Protein AF-0000000070597317 (afdb_homodimer)

Foldseek 3Di:
DFDDKDWAFDDLVVDVVQPQWDAWDAADAFDWDAFQDFGIWIHDPVDIDTDTDHHTFGWHFALCVCRVVVNCCNVPRPPSNTGTMTGHDPPDPPD/DFDDKDWAFDDLVVDVVQPQWDAWDAADAFDWDAFQDFGIWIHDPVDIDTDTHHHTFGWHFALCVCRVVVNCCNVPRPPSNTGTMTGHDPPDPPD

Organism: Penaeus vannamei (NCBI:txid6689)

Nearest PDB structures (foldseek):
  1onl-assembly3_C  TM=9.221E-01  e=1.291E-10  Thermus thermophilus
  1zko-assembly1_A  TM=9.602E-01  e=6.800E-10  Thermotoga maritima
  3tzu-assembly1_A  TM=9.476E-01  e=1.386E-09  Mycobacterium marinum M
  3ift-assembly1_A  TM=9.451E-01  e=1.093E-09  Mycobacterium tuberculosis
  3hgb-assembly1_A  TM=9.116E-01  e=8.622E-10  Mycobacterium tuberculosis H37Rv

Structure (mmCIF, N/CA/C/O backbone):
data_AF-0000000070597317-model_v1
#
loop_
_entity.id
_entity.type
_entity.pdbx_description
1 polymer 'Glycine cleavage system H protein, mitochondrial'
#
loop_
_atom_site.group_PDB
_atom_site.id
_atom_site.type_symbol
_atom_site.label_atom_id
_atom_site.label_alt_id
_atom_site.label_comp_id
_atom_site.label_asym_id
_atom_site.label_entity_id
_atom_site.label_seq_id
_atom_site.pdbx_PDB_ins_code
_atom_site.Cartn_x
_atom_site.Cartn_y
_atom_site.Cartn_z
_atom_site.occupancy
_atom_site.B_iso_or_equiv
_atom_site.auth_seq_id
_atom_site.auth_comp_id
_atom_site.auth_asym_id
_atom_site.auth_atom_id
_atom_site.pdbx_PDB_model_num
ATOM 1 N N . MET A 1 1 ? 9.711 8.789 8.867 1 39.22 1 MET A N 1
ATOM 2 C CA . MET A 1 1 ? 8.289 8.836 9.211 1 39.22 1 MET A CA 1
ATOM 3 C C . MET A 1 1 ? 7.719 7.426 9.336 1 39.22 1 MET A C 1
ATOM 5 O O . MET A 1 1 ? 7.52 6.742 8.328 1 39.22 1 MET A O 1
ATOM 9 N N . ASP A 1 2 ? 7.652 6.828 10.586 1 62.59 2 ASP A N 1
ATOM 10 C CA . ASP A 1 2 ? 6.977 5.746 11.297 1 62.59 2 ASP A CA 1
ATOM 11 C C . ASP A 1 2 ? 5.465 5.957 11.305 1 62.59 2 ASP A C 1
ATOM 13 O O . ASP A 1 2 ? 4.988 7.086 11.438 1 62.59 2 ASP A O 1
ATOM 17 N N . GLY A 1 3 ? 4.695 5.09 10.461 1 83.75 3 GLY A N 1
ATOM 18 C CA . GLY A 1 3 ? 3.26 5.227 10.641 1 83.75 3 GLY A CA 1
ATOM 19 C C . GLY A 1 3 ? 2.479 5.059 9.352 1 83.75 3 GLY A C 1
ATOM 20 O O . GLY A 1 3 ? 1.275 5.32 9.305 1 83.75 3 GLY A O 1
ATOM 21 N N . LYS A 1 4 ? 3.27 4.766 8.414 1 91.62 4 LYS A N 1
ATOM 22 C CA . LYS A 1 4 ? 2.545 4.527 7.168 1 91.62 4 LYS A CA 1
ATOM 23 C C . LYS A 1 4 ? 1.945 3.123 7.141 1 91.62 4 LYS A C 1
ATOM 25 O O . LYS A 1 4 ? 2.523 2.186 7.691 1 91.62 4 LYS A O 1
ATOM 30 N N . ILE A 1 5 ? 0.788 3.105 6.562 1 95.81 5 ILE A N 1
ATOM 31 C CA . ILE A 1 5 ? 0.111 1.835 6.324 1 95.81 5 ILE A CA 1
ATOM 32 C C . ILE A 1 5 ? -0.11 1.639 4.828 1 95.81 5 ILE A C 1
ATOM 34 O O . ILE A 1 5 ? -0.41 2.594 4.105 1 95.81 5 ILE A O 1
ATOM 38 N N . GLY A 1 6 ? 0.108 0.445 4.371 1 96.88 6 GLY A N 1
ATOM 39 C CA . GLY A 1 6 ? -0.06 0.099 2.971 1 96.88 6 GLY A CA 1
ATOM 40 C C . GLY A 1 6 ? -0.875 -1.164 2.76 1 96.88 6 GLY A C 1
ATOM 41 O O . GLY A 1 6 ? -0.674 -2.162 3.457 1 96.88 6 GLY A O 1
ATOM 42 N N . THR A 1 7 ? -1.825 -1.111 1.885 1 97.94 7 THR A N 1
ATOM 43 C CA . THR A 1 7 ? -2.51 -2.307 1.404 1 97.94 7 THR A CA 1
ATOM 44 C C . THR A 1 7 ? -1.934 -2.758 0.065 1 97.94 7 THR A C 1
ATOM 46 O O . THR A 1 7 ? -1.823 -1.961 -0.869 1 97.94 7 THR A O 1
ATOM 49 N N . VAL A 1 8 ? -1.645 -4.047 0.005 1 97.94 8 VAL A N 1
ATOM 50 C CA . VAL A 1 8 ? -0.919 -4.578 -1.144 1 97.94 8 VAL A CA 1
ATOM 51 C C . VAL A 1 8 ? -1.845 -5.465 -1.975 1 97.94 8 VAL A C 1
ATOM 53 O O . VAL A 1 8 ? -2.609 -6.262 -1.426 1 97.94 8 VAL A O 1
ATOM 56 N N . GLY A 1 9 ? -1.838 -5.289 -3.223 1 97.75 9 GLY A N 1
ATOM 57 C CA . GLY A 1 9 ? -2.465 -6.145 -4.219 1 97.75 9 GLY A CA 1
ATOM 58 C C . GLY A 1 9 ? -1.688 -6.211 -5.52 1 97.75 9 GLY A C 1
ATOM 59 O O . GLY A 1 9 ? -0.512 -5.844 -5.566 1 97.75 9 GLY A O 1
ATOM 60 N N . ILE A 1 10 ? -2.268 -6.762 -6.504 1 96.19 10 ILE A N 1
ATOM 61 C CA . ILE A 1 10 ? -1.627 -6.789 -7.812 1 96.19 10 ILE A CA 1
ATOM 62 C C . ILE A 1 10 ? -2.529 -6.109 -8.844 1 96.19 10 ILE A C 1
ATOM 64 O O . ILE A 1 10 ? -3.736 -5.984 -8.633 1 96.19 10 ILE A O 1
ATOM 68 N N . THR A 1 11 ? -1.937 -5.641 -9.867 1 95.62 11 THR A N 1
ATOM 69 C CA . THR A 1 11 ? -2.648 -4.887 -10.898 1 95.62 11 THR A CA 1
ATOM 70 C C . THR A 1 11 ? -3.479 -5.816 -11.773 1 95.62 11 THR A C 1
ATOM 72 O O . THR A 1 11 ? -3.291 -7.035 -11.75 1 95.62 11 THR A O 1
ATOM 75 N N . ASP A 1 12 ? -4.398 -5.156 -12.469 1 95.88 12 ASP A N 1
ATOM 76 C CA . ASP A 1 12 ? -5.176 -5.891 -13.469 1 95.88 12 ASP A CA 1
ATOM 77 C C . ASP A 1 12 ? -4.266 -6.559 -14.492 1 95.88 12 ASP A C 1
ATOM 79 O O . ASP A 1 12 ? -4.484 -7.715 -14.867 1 95.88 12 ASP A O 1
ATOM 83 N N . TYR A 1 13 ? -3.26 -5.879 -14.906 1 93.88 13 TYR A N 1
ATOM 84 C CA . TYR A 1 13 ? -2.299 -6.426 -15.859 1 93.88 13 TYR A CA 1
ATOM 85 C C . TYR A 1 13 ? -1.612 -7.664 -15.297 1 93.88 13 TYR A C 1
ATOM 87 O O . TYR A 1 13 ? -1.448 -8.664 -15.992 1 93.88 13 TYR A O 1
ATOM 95 N N . ALA A 1 14 ? -1.216 -7.621 -14.07 1 92.94 14 ALA A N 1
ATOM 96 C CA . ALA A 1 14 ? -0.481 -8.719 -13.438 1 92.94 14 ALA A CA 1
ATOM 97 C C . ALA A 1 14 ? -1.346 -9.969 -13.336 1 92.94 14 ALA A C 1
ATOM 99 O O . ALA A 1 14 ? -0.9 -11.07 -13.672 1 92.94 14 ALA A O 1
ATOM 100 N N . GLN A 1 15 ? -2.59 -9.789 -12.805 1 94.94 15 GLN A N 1
ATOM 101 C CA . GLN A 1 15 ? -3.42 -10.977 -12.664 1 94.94 15 GLN A CA 1
ATOM 102 C C . GLN A 1 15 ? -3.76 -11.578 -14.031 1 94.94 15 GLN A C 1
ATOM 104 O O . GLN A 1 15 ? -3.844 -12.797 -14.172 1 94.94 15 GLN A O 1
ATOM 109 N N . GLU A 1 16 ? -4.023 -10.805 -15.039 1 95.12 16 GLU A N 1
ATOM 110 C CA . GLU A 1 16 ? -4.262 -11.305 -16.391 1 95.12 16 GLU A CA 1
ATOM 111 C C . GLU A 1 16 ? -3.066 -12.102 -16.891 1 95.12 16 GLU A C 1
ATOM 113 O O . GLU A 1 16 ? -3.236 -13.156 -17.516 1 95.12 16 GLU A O 1
ATOM 118 N N . ALA A 1 17 ? -1.859 -11.57 -16.672 1 93.56 17 ALA A N 1
ATOM 119 C CA . ALA A 1 17 ? -0.641 -12.242 -17.125 1 93.56 17 ALA A CA 1
ATOM 120 C C . ALA A 1 17 ? -0.493 -13.609 -16.453 1 93.56 17 ALA A C 1
ATOM 122 O O . ALA A 1 17 ? 0.013 -14.555 -17.062 1 93.56 17 ALA A O 1
ATOM 123 N N . LEU A 1 18 ? -0.871 -13.711 -15.242 1 94.19 18 LEU A N 1
ATOM 124 C CA . LEU A 1 18 ? -0.808 -14.969 -14.516 1 94.19 18 LEU A CA 1
ATOM 125 C C . LEU A 1 18 ? -1.876 -15.938 -15.016 1 94.19 18 LEU A C 1
ATOM 127 O O . LEU A 1 18 ? -1.673 -17.156 -15 1 94.19 18 LEU A O 1
ATOM 131 N N . GLY A 1 19 ? -3.002 -15.375 -15.398 1 96.44 19 GLY A N 1
ATOM 132 C CA . GLY A 1 19 ? -4.16 -16.188 -15.734 1 96.44 19 GLY A CA 1
ATOM 133 C C . GLY A 1 19 ? -5.02 -16.531 -14.531 1 96.44 19 GLY A C 1
ATOM 134 O O . GLY A 1 19 ? -5.082 -15.758 -13.57 1 96.44 19 GLY A O 1
ATOM 135 N N . ASP A 1 20 ? -5.77 -17.656 -14.672 1 97.62 20 ASP A N 1
ATOM 136 C CA . ASP A 1 20 ? -6.66 -18.047 -13.578 1 97.62 20 ASP A CA 1
ATOM 137 C C . ASP A 1 20 ? -5.863 -18.438 -12.336 1 97.62 20 ASP A C 1
ATOM 139 O O . ASP A 1 20 ? -5.125 -19.422 -12.344 1 97.62 20 ASP A O 1
ATOM 143 N N . ILE A 1 21 ? -6.047 -17.672 -11.344 1 98.12 21 ILE A N 1
ATOM 144 C CA . ILE A 1 21 ? -5.352 -17.969 -10.102 1 98.12 21 ILE A CA 1
ATOM 145 C C . ILE A 1 21 ? -6.094 -19.062 -9.336 1 98.12 21 ILE A C 1
ATOM 147 O O . ILE A 1 21 ? -7.305 -18.953 -9.109 1 98.12 21 ILE A O 1
ATOM 151 N N . VAL A 1 22 ? -5.383 -20.047 -8.93 1 98.44 22 VAL A N 1
ATOM 152 C CA . VAL A 1 22 ? -6.035 -21.203 -8.352 1 98.44 22 VAL A CA 1
ATOM 153 C C . VAL A 1 22 ? -5.586 -21.391 -6.902 1 98.44 22 VAL A C 1
ATOM 155 O O . VAL A 1 22 ? -6.211 -22.125 -6.137 1 98.44 22 VAL A O 1
ATOM 158 N N . TYR A 1 23 ? -4.508 -20.859 -6.512 1 98.62 23 TYR A N 1
ATOM 159 C CA . TYR A 1 23 ? -3.996 -20.969 -5.152 1 98.62 23 TYR A CA 1
ATOM 160 C C . TYR A 1 23 ? -3.311 -19.672 -4.734 1 98.62 23 TYR A C 1
ATOM 162 O O . TYR A 1 23 ? -2.646 -19.016 -5.547 1 98.62 23 TYR A O 1
ATOM 170 N N . ALA A 1 24 ? -3.457 -19.328 -3.498 1 98.69 24 ALA A N 1
ATOM 171 C CA . ALA A 1 24 ? -2.818 -18.156 -2.906 1 98.69 24 ALA A CA 1
ATOM 172 C C . ALA A 1 24 ? -2.32 -18.453 -1.495 1 98.69 24 ALA A C 1
ATOM 174 O O . ALA A 1 24 ? -3.074 -18.953 -0.659 1 98.69 24 ALA A O 1
ATOM 175 N N . GLN A 1 25 ? -1.086 -18.219 -1.308 1 98.69 25 GLN A N 1
ATOM 176 C CA . GLN A 1 25 ? -0.486 -18.219 0.022 1 98.69 25 GLN A CA 1
ATOM 177 C C . GLN A 1 25 ? -0.09 -16.797 0.44 1 98.69 25 GLN A C 1
ATOM 179 O O . GLN A 1 25 ? 0.768 -16.172 -0.19 1 98.69 25 GLN A O 1
ATOM 184 N N . LEU A 1 26 ? -0.747 -16.328 1.453 1 98.81 26 LEU A N 1
ATOM 185 C CA . LEU A 1 26 ? -0.47 -14.977 1.94 1 98.81 26 LEU A CA 1
ATOM 186 C C . LEU A 1 26 ? 0.375 -15.023 3.209 1 98.81 26 LEU A C 1
ATOM 188 O O . LEU A 1 26 ? 0.525 -16.078 3.824 1 98.81 26 LEU A O 1
ATOM 192 N N . PRO A 1 27 ? 1.033 -13.875 3.506 1 98.69 27 PRO A N 1
ATOM 193 C CA . PRO A 1 27 ? 1.792 -13.859 4.758 1 98.69 27 PRO A CA 1
ATOM 194 C C . PRO A 1 27 ? 0.898 -13.992 5.988 1 98.69 27 PRO A C 1
ATOM 196 O O . PRO A 1 27 ? -0.329 -13.961 5.871 1 98.69 27 PRO A O 1
ATOM 199 N N . GLU A 1 28 ? 1.604 -14.18 7.129 1 98.56 28 GLU A N 1
ATOM 200 C CA . GLU A 1 28 ? 0.861 -14.289 8.383 1 98.56 28 GLU A CA 1
ATOM 201 C C . GLU A 1 28 ? 0.771 -12.938 9.094 1 98.56 28 GLU A C 1
ATOM 203 O O . GLU A 1 28 ? 1.742 -12.18 9.117 1 98.56 28 GLU A O 1
ATOM 208 N N . VAL A 1 29 ? -0.406 -12.742 9.695 1 98.62 29 VAL A N 1
ATOM 209 C CA . VAL A 1 29 ? -0.562 -11.539 10.5 1 98.62 29 VAL A CA 1
ATOM 210 C C . VAL A 1 29 ? 0.494 -11.516 11.609 1 98.62 29 VAL A C 1
ATOM 212 O O . VAL A 1 29 ? 0.839 -12.562 12.164 1 98.62 29 VAL A O 1
ATOM 215 N N . ASP A 1 30 ? 1.066 -10.375 11.82 1 98.62 30 ASP A N 1
ATOM 216 C CA . ASP A 1 30 ? 2.025 -10.07 12.875 1 98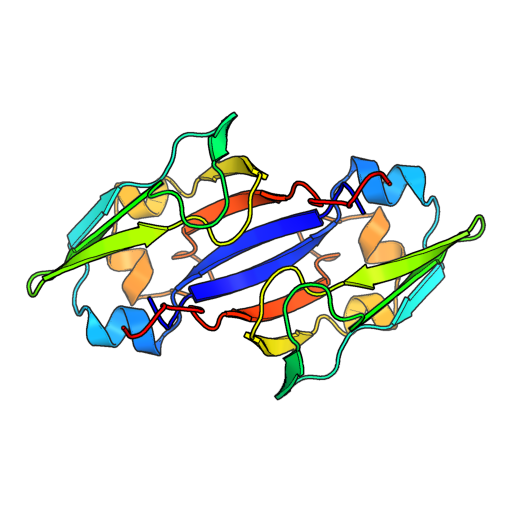.62 30 ASP A CA 1
ATOM 217 C C . ASP A 1 30 ? 3.441 -10.477 12.469 1 98.62 30 ASP A C 1
ATOM 219 O O . ASP A 1 30 ? 4.398 -10.227 13.203 1 98.62 30 ASP A O 1
ATOM 223 N N . SER A 1 31 ? 3.621 -11.102 11.305 1 98.56 31 SER A N 1
ATOM 224 C CA . SER A 1 31 ? 4.961 -11.391 10.805 1 98.56 31 SER A CA 1
ATOM 225 C C . SER A 1 31 ? 5.664 -10.117 10.344 1 98.56 31 SER A C 1
ATOM 227 O O . SER A 1 31 ? 5.031 -9.211 9.797 1 98.56 31 SER A O 1
ATOM 229 N N . GLU A 1 32 ? 6.984 -10.094 10.57 1 97.94 32 G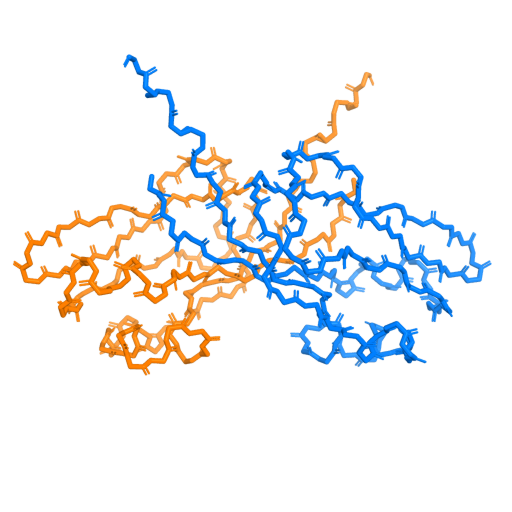LU A N 1
ATOM 230 C CA . GLU A 1 32 ? 7.832 -8.992 10.109 1 97.94 32 GLU A CA 1
ATOM 231 C C . GLU A 1 32 ? 8.68 -9.414 8.922 1 97.94 32 GLU A C 1
ATOM 233 O O . GLU A 1 32 ? 9.195 -10.539 8.875 1 97.94 32 GLU A O 1
ATOM 238 N N . TYR A 1 33 ? 8.797 -8.523 7.941 1 96.19 33 TYR A N 1
ATOM 239 C CA . TYR A 1 33 ? 9.594 -8.75 6.742 1 96.19 33 TYR A CA 1
ATOM 240 C C . TYR A 1 33 ? 10.484 -7.551 6.441 1 96.19 33 TYR A C 1
ATOM 242 O O . TYR A 1 33 ? 10.133 -6.418 6.777 1 96.19 33 TYR A O 1
ATOM 250 N N . GLU A 1 34 ? 11.664 -7.809 5.848 1 95.12 34 GLU A N 1
ATOM 251 C CA . GLU A 1 34 ? 12.43 -6.762 5.176 1 95.12 34 GLU A CA 1
ATOM 252 C C . GLU A 1 34 ? 11.945 -6.566 3.74 1 95.12 34 GLU A C 1
ATOM 254 O O . GLU A 1 34 ? 11.344 -7.469 3.152 1 95.12 34 GLU A O 1
ATOM 259 N N . GLN A 1 35 ? 12.195 -5.363 3.256 1 92.19 35 GLN A N 1
ATOM 260 C CA . GLN A 1 35 ? 11.891 -5.137 1.849 1 92.19 35 GLN A CA 1
ATOM 261 C C . GLN A 1 35 ? 12.508 -6.223 0.97 1 92.19 35 GLN A C 1
ATOM 263 O O . GLN A 1 35 ? 13.664 -6.598 1.159 1 92.19 35 GLN A O 1
ATOM 268 N N . MET A 1 36 ? 11.719 -6.816 0.106 1 93.25 36 MET A N 1
ATOM 269 C CA . MET A 1 36 ? 12.094 -7.777 -0.927 1 93.25 36 MET A CA 1
ATOM 270 C C . MET A 1 36 ? 12.195 -9.188 -0.35 1 93.25 36 MET A C 1
ATOM 272 O O . MET A 1 36 ? 12.562 -10.125 -1.058 1 93.25 36 MET A O 1
ATOM 276 N N . ASP A 1 37 ? 11.922 -9.328 0.933 1 94.81 37 ASP A N 1
ATOM 277 C CA . ASP A 1 37 ? 11.758 -10.688 1.443 1 94.81 37 ASP A CA 1
ATOM 278 C C . ASP A 1 37 ? 10.594 -11.398 0.752 1 94.81 37 ASP A C 1
ATOM 280 O O . ASP A 1 37 ? 9.547 -10.797 0.505 1 94.81 37 ASP A O 1
ATOM 284 N N . GLU A 1 38 ? 10.742 -12.641 0.508 1 96.19 38 GLU A N 1
ATOM 285 C CA . GLU A 1 38 ? 9.617 -13.461 0.076 1 96.19 38 GLU A CA 1
ATOM 286 C C . GLU A 1 38 ? 8.594 -13.633 1.197 1 96.19 38 GLU A C 1
ATOM 288 O O . GLU A 1 38 ? 8.961 -13.938 2.334 1 96.19 38 GLU A O 1
ATOM 293 N N . CYS A 1 39 ? 7.281 -13.469 0.848 1 97.38 39 CYS A N 1
ATOM 294 C CA . CYS A 1 39 ? 6.309 -13.5 1.936 1 97.38 39 CYS A CA 1
ATOM 295 C C . CYS A 1 39 ? 5.055 -14.266 1.524 1 97.38 39 CYS A C 1
ATOM 297 O O . CYS A 1 39 ? 4.043 -14.227 2.225 1 97.38 39 CYS A O 1
ATOM 299 N N . GLY A 1 40 ? 4.98 -14.914 0.409 1 97.56 40 GLY A N 1
ATOM 300 C CA . GLY A 1 40 ? 3.861 -15.688 -0.097 1 97.56 40 GLY A CA 1
ATOM 301 C C . GLY A 1 40 ? 4.008 -16.062 -1.56 1 97.56 40 GLY A C 1
ATOM 302 O O . GLY A 1 40 ? 5.105 -16 -2.117 1 97.56 40 GLY A O 1
ATOM 303 N N . ALA A 1 41 ? 2.859 -16.469 -2.076 1 97.56 41 ALA A N 1
ATOM 304 C CA . ALA A 1 41 ? 2.896 -16.859 -3.48 1 97.56 41 ALA A CA 1
ATOM 305 C C . ALA A 1 41 ? 1.492 -16.922 -4.074 1 97.56 41 ALA A C 1
ATOM 307 O O . ALA A 1 41 ? 0.516 -17.141 -3.35 1 97.56 41 ALA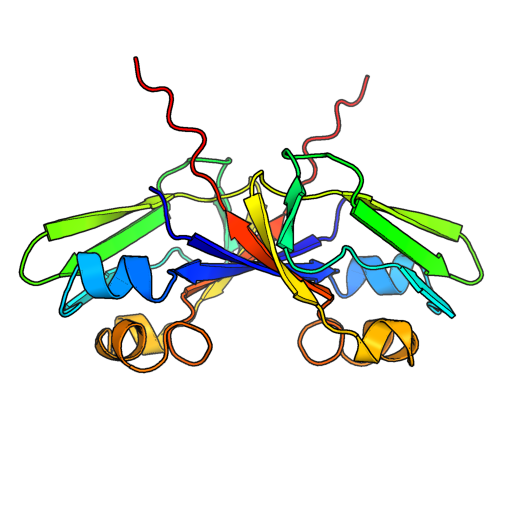 A O 1
ATOM 308 N N . LEU A 1 42 ? 1.421 -16.641 -5.32 1 97.69 42 LEU A N 1
ATOM 309 C CA . LEU A 1 42 ? 0.233 -16.891 -6.129 1 97.69 42 LEU A CA 1
ATOM 310 C C . LEU A 1 42 ? 0.512 -17.953 -7.18 1 97.69 42 LEU A C 1
ATOM 312 O O . LEU A 1 42 ? 1.581 -17.969 -7.793 1 97.69 42 LEU A O 1
ATOM 316 N N . GLU A 1 43 ? -0.422 -18.812 -7.332 1 98.25 43 GLU A N 1
ATOM 317 C CA . GLU A 1 43 ? -0.289 -19.875 -8.328 1 98.25 43 GLU A CA 1
ATOM 318 C C . GLU A 1 43 ? -1.438 -19.828 -9.336 1 98.25 43 GLU A C 1
ATOM 320 O O . GLU A 1 43 ? -2.605 -19.766 -8.945 1 98.25 43 GLU A O 1
ATOM 325 N N . SER A 1 44 ? -1.11 -19.766 -10.539 1 97.38 44 SER A N 1
ATOM 326 C CA . SER A 1 44 ? -2.051 -19.969 -11.633 1 97.38 44 SER A CA 1
ATOM 327 C C . SER A 1 44 ? -1.824 -21.297 -12.328 1 97.38 44 SER A C 1
ATOM 329 O O . SER A 1 44 ? -0.959 -22.078 -11.922 1 97.38 44 SER A O 1
ATOM 331 N N . VAL A 1 45 ? -2.758 -21.656 -13.367 1 94.31 45 VAL A N 1
ATOM 332 C CA . VAL A 1 45 ? -2.588 -22.875 -14.133 1 94.31 45 VAL A CA 1
ATOM 333 C C . VAL A 1 45 ? -1.248 -22.859 -14.867 1 94.31 45 VAL A C 1
ATOM 335 O O . VAL A 1 45 ? -0.616 -23.891 -15.062 1 94.31 45 VAL A O 1
ATOM 338 N N . LYS A 1 46 ? -0.746 -21.594 -15.141 1 92.69 46 LYS A N 1
ATOM 339 C CA . LYS A 1 46 ? 0.418 -21.453 -16.016 1 92.69 46 LYS A CA 1
ATOM 340 C C . LYS A 1 46 ? 1.703 -21.328 -15.203 1 92.69 46 LYS A C 1
ATOM 342 O O . LYS A 1 46 ? 2.777 -21.719 -15.664 1 92.69 46 LYS A O 1
ATOM 347 N N . ALA A 1 47 ? 1.624 -20.766 -14.078 1 91.5 47 ALA A N 1
ATOM 348 C CA . ALA A 1 47 ? 2.871 -20.484 -13.383 1 91.5 47 ALA A CA 1
ATOM 349 C C . ALA A 1 47 ? 2.609 -20.156 -11.906 1 91.5 47 ALA A C 1
ATOM 351 O O . ALA A 1 47 ? 1.475 -19.875 -11.523 1 91.5 47 ALA A O 1
ATOM 352 N N . ALA A 1 48 ? 3.693 -20.359 -11.219 1 94.25 48 ALA A N 1
ATOM 353 C CA . ALA A 1 48 ? 3.736 -19.844 -9.852 1 94.25 48 ALA A CA 1
ATOM 354 C C . ALA A 1 48 ? 4.527 -18.547 -9.781 1 94.25 48 ALA A C 1
ATOM 356 O O . ALA A 1 48 ? 5.523 -18.375 -10.484 1 94.25 48 ALA A O 1
ATOM 357 N N . SER A 1 49 ? 4.031 -17.641 -8.953 1 93.75 49 SER A N 1
ATOM 358 C CA . SER A 1 49 ? 4.719 -16.375 -8.734 1 93.75 49 SER A CA 1
ATOM 359 C C . SER A 1 49 ? 4.895 -16.094 -7.246 1 93.75 49 SER A C 1
ATOM 361 O O . SER A 1 49 ? 3.922 -16.078 -6.492 1 93.75 49 SER A O 1
ATOM 363 N N . GLU A 1 50 ? 6.082 -15.789 -6.887 1 95.19 50 GLU A N 1
ATOM 364 C CA . GLU A 1 50 ? 6.359 -15.453 -5.496 1 95.19 50 GLU A CA 1
ATOM 365 C C . GLU A 1 50 ? 5.938 -14.016 -5.18 1 95.19 50 GLU A C 1
ATOM 367 O O . GLU A 1 50 ? 6.039 -13.133 -6.035 1 95.19 50 GLU A O 1
ATOM 372 N N . LEU A 1 51 ? 5.461 -13.883 -3.967 1 95.38 51 LEU A N 1
ATOM 373 C CA . LEU A 1 51 ? 5.164 -12.547 -3.455 1 95.38 51 LEU A CA 1
ATOM 374 C C . LEU A 1 51 ? 6.32 -12.023 -2.611 1 95.38 51 LEU A C 1
ATOM 376 O O . LEU A 1 51 ? 6.84 -12.734 -1.749 1 95.38 51 LEU A O 1
ATOM 380 N N . TYR A 1 52 ? 6.68 -10.766 -2.887 1 95.12 52 TYR A N 1
ATOM 381 C CA . TYR A 1 52 ? 7.73 -10.109 -2.115 1 95.12 52 TYR A CA 1
ATOM 382 C C . TYR A 1 52 ? 7.18 -8.898 -1.368 1 95.12 52 TYR A C 1
ATOM 384 O O . TYR A 1 52 ? 6.332 -8.172 -1.89 1 95.12 52 TYR A O 1
ATOM 392 N N . CYS A 1 53 ? 7.766 -8.695 -0.228 1 95.44 53 CYS A N 1
ATOM 393 C CA . CYS A 1 53 ? 7.328 -7.531 0.54 1 95.44 53 CYS A CA 1
ATOM 394 C C . CYS A 1 53 ? 7.859 -6.242 -0.074 1 95.44 53 CYS A C 1
ATOM 396 O O . CYS A 1 53 ? 9.07 -6.102 -0.283 1 95.44 53 CYS A O 1
ATOM 398 N N . PRO A 1 54 ? 6.98 -5.293 -0.341 1 93.38 54 PRO A N 1
ATOM 399 C CA . PRO A 1 54 ? 7.43 -4.102 -1.066 1 93.38 54 PRO A CA 1
ATOM 400 C C . PRO A 1 54 ? 8.219 -3.137 -0.183 1 93.38 54 PRO A C 1
ATOM 402 O O . PRO A 1 54 ? 8.977 -2.309 -0.692 1 93.38 54 PRO A O 1
ATOM 405 N N . VAL A 1 55 ? 8.023 -3.184 1.137 1 92.81 55 VAL A N 1
ATOM 406 C CA . VAL A 1 55 ? 8.734 -2.381 2.125 1 92.81 55 VAL A CA 1
ATOM 407 C C . VAL A 1 55 ? 8.945 -3.197 3.398 1 92.81 55 VAL A C 1
ATOM 409 O O . VAL A 1 55 ? 8.211 -4.152 3.66 1 92.81 55 VAL A O 1
ATOM 412 N N . SER A 1 56 ? 9.945 -2.791 4.102 1 94.69 56 SER A N 1
ATOM 413 C CA . SER A 1 56 ? 10.109 -3.428 5.402 1 94.69 56 SER A CA 1
ATOM 414 C C . SER A 1 56 ? 8.961 -3.061 6.344 1 94.69 56 SER A C 1
ATOM 416 O O . SER A 1 56 ? 8.523 -1.909 6.379 1 94.69 56 SER A O 1
ATOM 418 N N . GLY A 1 57 ? 8.508 -4.035 7.137 1 95.88 57 GLY A N 1
ATOM 419 C CA . GLY A 1 57 ? 7.434 -3.727 8.062 1 95.88 57 GLY A CA 1
ATOM 420 C C . GLY A 1 57 ? 6.754 -4.961 8.625 1 95.88 57 GLY A C 1
ATOM 421 O O . GLY A 1 57 ? 7.285 -6.07 8.516 1 95.88 57 GLY A O 1
ATOM 422 N N . LYS A 1 58 ? 5.664 -4.754 9.281 1 97.19 58 LYS A N 1
ATOM 423 C CA . LYS A 1 58 ? 4.891 -5.805 9.93 1 97.19 58 LYS A CA 1
ATOM 424 C C . LYS A 1 58 ? 3.521 -5.973 9.273 1 97.19 58 LYS A C 1
ATOM 426 O O . LYS A 1 58 ? 2.805 -4.992 9.07 1 97.19 58 LYS A O 1
ATOM 431 N N . VAL A 1 59 ? 3.139 -7.258 8.984 1 98.31 59 VAL A N 1
ATOM 432 C CA . VAL A 1 59 ? 1.822 -7.555 8.43 1 98.31 59 VAL A CA 1
ATOM 433 C C . VAL A 1 59 ? 0.752 -7.344 9.492 1 98.31 59 VAL A C 1
ATOM 435 O O . VAL A 1 59 ? 0.851 -7.891 10.594 1 98.31 59 VAL A O 1
ATOM 438 N N . THR A 1 60 ? -0.279 -6.543 9.133 1 97.94 60 THR A N 1
ATOM 439 C CA . THR A 1 60 ? -1.271 -6.227 10.156 1 97.94 60 THR A CA 1
ATOM 440 C C . THR A 1 60 ? -2.625 -6.836 9.797 1 97.94 60 THR A C 1
ATOM 442 O O . THR A 1 60 ? -3.473 -7.031 10.672 1 97.94 60 THR A O 1
ATOM 445 N N . GLU A 1 61 ? -2.963 -7.051 8.594 1 98.38 61 GLU A N 1
ATOM 446 C CA . GLU A 1 61 ? -4.18 -7.703 8.125 1 98.38 61 GLU A CA 1
ATOM 447 C C . GLU A 1 61 ? -3.898 -8.562 6.895 1 98.38 61 GLU A C 1
ATOM 449 O O . GLU A 1 61 ? -3.053 -8.219 6.066 1 98.38 61 GLU A O 1
ATOM 454 N N . VAL A 1 62 ? -4.617 -9.617 6.75 1 98.81 62 VAL A N 1
ATOM 455 C CA . VAL A 1 62 ? -4.539 -10.492 5.582 1 98.81 62 VAL A CA 1
ATOM 456 C C . VAL A 1 62 ? -5.941 -10.797 5.062 1 98.81 62 VAL A C 1
ATOM 458 O O . VAL A 1 62 ? -6.875 -10.969 5.852 1 98.81 62 VAL A O 1
ATOM 461 N N . ASN A 1 63 ? -6.094 -10.766 3.746 1 98.81 63 ASN A N 1
ATOM 462 C CA . ASN A 1 63 ? -7.371 -11.125 3.135 1 98.81 63 ASN A CA 1
ATOM 463 C C . ASN A 1 63 ? -7.523 -12.633 2.998 1 98.81 63 ASN A C 1
ATOM 465 O O . ASN A 1 63 ? -7.309 -13.188 1.919 1 98.81 63 ASN A O 1
ATOM 469 N N . SER A 1 64 ? -7.922 -13.234 3.973 1 98.5 64 SER A N 1
ATOM 470 C CA . SER A 1 64 ? -8.023 -14.695 4 1 98.5 64 SER A CA 1
ATOM 471 C C . SER A 1 64 ? -9.039 -15.195 2.982 1 98.5 64 SER A C 1
ATOM 473 O O . SER A 1 64 ? -9.008 -16.359 2.592 1 98.5 64 SER A O 1
ATOM 475 N N . ALA A 1 65 ? -10.031 -14.359 2.562 1 98.62 65 ALA A N 1
ATOM 476 C CA . ALA A 1 65 ? -11.023 -14.75 1.562 1 98.62 65 ALA A CA 1
ATOM 477 C C . ALA A 1 65 ? -10.352 -15.172 0.259 1 98.62 65 ALA A C 1
ATOM 479 O O . ALA A 1 65 ? -10.844 -16.047 -0.446 1 98.62 65 ALA A O 1
ATOM 480 N N . VAL A 1 66 ? -9.211 -14.523 -0.076 1 98.5 66 VAL A N 1
ATOM 481 C CA . VAL A 1 66 ? -8.57 -14.844 -1.347 1 98.5 66 VAL A CA 1
ATOM 482 C C . VAL A 1 66 ? -7.844 -16.188 -1.23 1 98.5 66 VAL A C 1
ATOM 484 O O . VAL A 1 66 ? -7.562 -16.828 -2.24 1 98.5 66 VAL A O 1
ATOM 487 N N . GLU A 1 67 ? -7.387 -16.562 -0.005 1 98.56 67 GLU A N 1
ATOM 488 C CA . GLU A 1 67 ? -6.82 -17.891 0.173 1 98.56 67 GLU A CA 1
ATOM 489 C C . GLU A 1 67 ? -7.883 -18.969 -0.022 1 98.56 67 GLU A C 1
ATOM 491 O O . GLU A 1 67 ? -7.594 -20.031 -0.574 1 98.56 67 GLU A O 1
ATOM 496 N N . ASP A 1 68 ? -9.094 -18.656 0.411 1 98.56 68 ASP A N 1
ATOM 497 C CA . ASP A 1 68 ? -10.203 -19.594 0.293 1 98.56 68 ASP A CA 1
ATOM 498 C C . ASP A 1 68 ? -10.766 -19.609 -1.127 1 98.56 68 ASP A C 1
ATOM 500 O O . ASP A 1 68 ? -11.195 -20.656 -1.623 1 98.56 68 ASP A O 1
ATOM 504 N N . GLN A 1 69 ? -10.859 -18.438 -1.698 1 98.69 69 GLN A N 1
ATOM 505 C CA . GLN A 1 69 ? -11.367 -18.234 -3.049 1 98.69 69 GLN A CA 1
ATOM 506 C C . GLN A 1 69 ? -10.406 -17.391 -3.879 1 98.69 69 GLN A C 1
ATOM 508 O O . GLN A 1 69 ? -10.664 -16.219 -4.145 1 98.69 69 GLN A O 1
ATOM 513 N N . PRO A 1 70 ? -9.391 -18.047 -4.395 1 98.56 70 PRO A N 1
ATOM 514 C CA . PRO A 1 70 ? -8.336 -17.312 -5.086 1 98.56 70 PRO A CA 1
ATOM 515 C C . PRO A 1 70 ? -8.844 -16.562 -6.316 1 98.56 70 PRO A C 1
ATOM 517 O O . PRO A 1 70 ? -8.266 -15.555 -6.719 1 98.56 70 PRO A O 1
ATOM 520 N N . ALA A 1 71 ? -10.016 -16.984 -6.895 1 98.5 71 ALA A N 1
ATOM 521 C CA . ALA A 1 71 ? -10.586 -16.359 -8.086 1 98.5 71 ALA A CA 1
ATOM 522 C C . ALA A 1 71 ? -10.938 -14.898 -7.832 1 98.5 71 ALA A C 1
ATOM 524 O O . ALA A 1 71 ? -11.109 -14.117 -8.773 1 98.5 71 ALA A O 1
ATOM 525 N N . LEU A 1 72 ? -11.086 -14.484 -6.598 1 98.75 72 LEU A N 1
ATOM 526 C CA . LEU A 1 72 ? -11.383 -13.102 -6.234 1 98.75 72 LEU A CA 1
ATOM 527 C C . LEU A 1 72 ? -10.297 -12.164 -6.75 1 98.75 72 LEU A C 1
ATOM 529 O O . LEU A 1 72 ? -10.578 -11.008 -7.082 1 98.75 72 LEU A O 1
ATOM 533 N N . ILE A 1 73 ? -9.07 -12.68 -6.812 1 98.19 73 ILE A N 1
ATOM 534 C CA . ILE A 1 73 ? -7.957 -11.867 -7.297 1 98.19 73 ILE A CA 1
ATOM 535 C C . ILE A 1 73 ? -8.18 -11.508 -8.766 1 98.19 73 ILE A C 1
ATOM 537 O O . ILE A 1 73 ? -7.883 -10.391 -9.188 1 98.19 73 ILE A O 1
ATOM 541 N N . ASN A 1 74 ? -8.695 -12.461 -9.523 1 98.31 74 ASN A N 1
ATOM 542 C CA . ASN A 1 74 ? -9 -12.219 -10.93 1 98.31 74 ASN A CA 1
ATOM 543 C C . ASN A 1 74 ? -10.234 -11.336 -11.086 1 98.31 7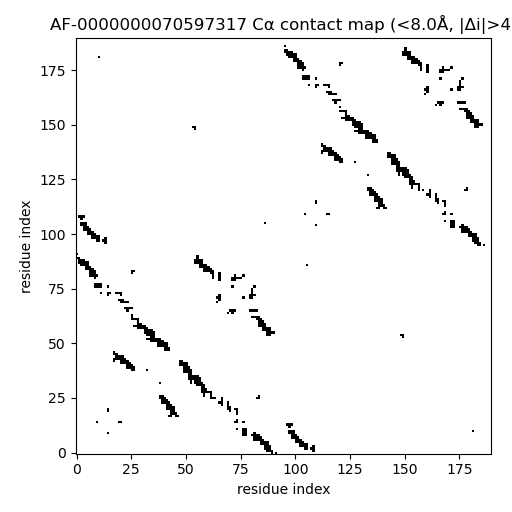4 ASN A C 1
ATOM 545 O O . ASN A 1 74 ? -10.266 -10.461 -11.953 1 98.31 74 ASN A O 1
ATOM 549 N N . GLN A 1 75 ? -11.211 -11.5 -10.312 1 98.19 75 GLN A N 1
ATOM 550 C CA . GLN A 1 75 ? -12.531 -10.914 -10.492 1 98.19 75 GLN A CA 1
ATOM 551 C C . GLN A 1 75 ? -12.57 -9.477 -9.984 1 98.19 75 GLN A C 1
ATOM 553 O O . GLN A 1 75 ? -13.344 -8.656 -10.484 1 98.19 75 GLN A O 1
ATOM 558 N N . SER A 1 76 ? -11.852 -9.125 -8.977 1 97.94 76 SER A N 1
ATOM 559 C CA . SER A 1 76 ? -11.938 -7.855 -8.258 1 97.94 76 SER A CA 1
ATOM 560 C C . SER A 1 76 ? -10.586 -7.469 -7.664 1 97.94 76 SER A C 1
ATOM 562 O O . SER A 1 76 ? -10.484 -7.203 -6.461 1 97.94 76 SER A O 1
ATOM 564 N N . CYS A 1 77 ? -9.539 -7.379 -8.508 1 96.5 77 CYS A N 1
ATOM 565 C CA . CYS A 1 77 ? -8.164 -7.266 -8.047 1 96.5 77 CYS A CA 1
ATOM 566 C C . CYS A 1 77 ? -7.961 -5.984 -7.242 1 96.5 77 CYS A C 1
ATOM 568 O O . CYS A 1 77 ? -7.109 -5.938 -6.352 1 96.5 77 CYS A O 1
ATOM 570 N N . TYR A 1 78 ? -8.766 -4.898 -7.418 1 95.44 78 TYR A N 1
ATOM 571 C CA . TYR A 1 78 ? -8.531 -3.619 -6.758 1 95.44 78 TYR A CA 1
ATOM 572 C C . TYR A 1 78 ? -9.406 -3.463 -5.527 1 95.44 78 TYR A C 1
ATOM 574 O O . TYR A 1 78 ? -9.328 -2.457 -4.82 1 95.44 78 TYR A O 1
ATOM 582 N N . ASP A 1 79 ? -10.258 -4.453 -5.281 1 95.69 79 ASP A N 1
ATOM 583 C CA . ASP A 1 79 ? -11.18 -4.367 -4.152 1 95.69 79 ASP A CA 1
ATOM 584 C C . ASP A 1 79 ? -11.188 -5.668 -3.354 1 95.69 79 ASP A C 1
ATOM 586 O O . ASP A 1 79 ? -10.375 -5.852 -2.445 1 95.69 79 ASP A O 1
ATOM 590 N N . LYS A 1 80 ? -11.93 -6.676 -3.744 1 98 80 LYS A N 1
ATOM 591 C CA . LYS A 1 80 ? -12.086 -7.918 -2.994 1 98 80 LYS A CA 1
ATOM 592 C C . LYS A 1 80 ? -10.859 -8.812 -3.16 1 98 80 LYS A C 1
ATOM 594 O O . LYS A 1 80 ? -10.672 -9.773 -2.404 1 98 80 LYS A O 1
ATOM 599 N N . GLY A 1 81 ? -10.031 -8.539 -4.086 1 98.44 81 GLY A N 1
ATOM 600 C CA . GLY A 1 81 ? -8.875 -9.359 -4.387 1 98.44 81 GLY A CA 1
ATOM 601 C C . GLY A 1 81 ? -7.586 -8.82 -3.797 1 98.44 81 GLY A C 1
ATOM 602 O O . GLY A 1 81 ? -6.504 -9.344 -4.07 1 98.44 81 GLY A O 1
ATOM 603 N N . LYS A 1 82 ? -7.652 -7.734 -2.99 1 98.25 82 LYS A N 1
ATOM 604 C CA . LYS A 1 82 ? -6.457 -7.242 -2.311 1 98.25 82 LYS A CA 1
ATOM 605 C C . LYS A 1 82 ? -5.867 -8.312 -1.398 1 98.25 82 LYS A C 1
ATOM 607 O O . LYS A 1 82 ? -6.586 -9.18 -0.903 1 98.25 82 LYS A O 1
ATOM 612 N N . LEU A 1 83 ? -4.605 -8.18 -1.104 1 98.56 83 LEU A N 1
ATOM 613 C CA . LEU A 1 83 ? -3.932 -9.344 -0.528 1 98.56 83 LEU A CA 1
ATOM 614 C C . LEU A 1 83 ? -3.699 -9.148 0.967 1 98.56 83 LEU A C 1
ATOM 616 O O . LEU A 1 83 ? -4.23 -9.898 1.785 1 98.56 83 LEU A O 1
ATOM 620 N N . TRP A 1 84 ? -2.912 -8.148 1.356 1 98.56 84 TRP A N 1
ATOM 621 C CA . TRP A 1 84 ? -2.652 -7.938 2.775 1 98.56 84 TRP A CA 1
ATOM 622 C C . TRP A 1 84 ? -2.332 -6.477 3.061 1 98.56 84 TRP A C 1
ATOM 624 O O . TRP A 1 84 ? -2.18 -5.676 2.135 1 98.56 84 TRP A O 1
ATOM 634 N N . THR A 1 85 ? -2.346 -6.094 4.301 1 98.12 85 THR A N 1
ATOM 635 C CA . THR A 1 85 ? -1.964 -4.773 4.789 1 98.12 85 THR A CA 1
ATOM 636 C C . THR A 1 85 ? -0.765 -4.867 5.727 1 98.12 85 THR A C 1
ATOM 638 O O . THR A 1 85 ? -0.652 -5.82 6.504 1 98.12 85 THR A O 1
ATOM 641 N N . LEU A 1 86 ? 0.134 -3.889 5.613 1 97.38 86 LEU A N 1
ATOM 642 C CA . LEU A 1 86 ? 1.272 -3.879 6.523 1 97.38 86 LEU A CA 1
ATOM 643 C C . LEU A 1 86 ? 1.559 -2.465 7.02 1 97.38 86 LEU A C 1
ATOM 645 O O . LEU A 1 86 ? 1.224 -1.486 6.348 1 97.38 86 LEU A O 1
ATOM 649 N N . HIS A 1 87 ? 2.117 -2.375 8.172 1 96.19 87 HIS A N 1
ATOM 650 C CA . HIS A 1 87 ? 2.707 -1.151 8.703 1 96.19 87 HIS A CA 1
ATOM 651 C C . HIS A 1 87 ? 4.188 -1.053 8.344 1 96.19 87 HIS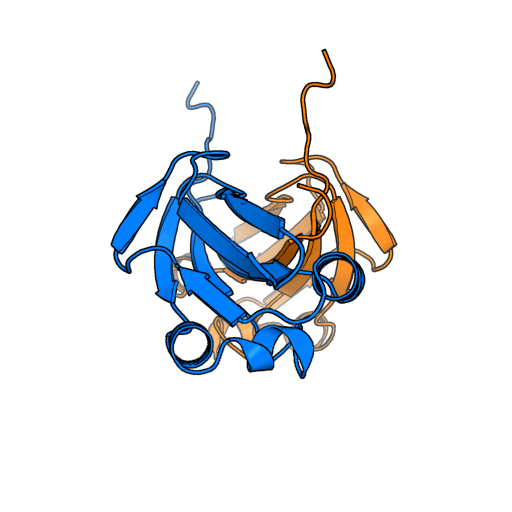 A C 1
ATOM 653 O O . HIS A 1 87 ? 4.988 -1.895 8.758 1 96.19 87 HIS A O 1
ATOM 659 N N . GLY A 1 88 ? 4.48 -0.004 7.562 1 94.38 88 GLY A N 1
ATOM 660 C CA . GLY A 1 88 ? 5.855 0.186 7.133 1 94.38 88 GLY A CA 1
ATOM 661 C C . GLY A 1 88 ? 6.754 0.726 8.227 1 94.38 88 GLY A C 1
ATOM 662 O O . GLY A 1 88 ? 6.316 1.512 9.07 1 94.38 88 GLY A O 1
ATOM 663 N N . HIS A 1 89 ? 7.984 0.253 8.133 1 84.5 89 HIS A N 1
ATOM 664 C CA . HIS A 1 89 ? 9.023 0.812 8.992 1 84.5 89 HIS A CA 1
ATOM 665 C C . HIS A 1 89 ? 9.891 1.809 8.227 1 84.5 89 HIS A C 1
ATOM 667 O O . HIS A 1 89 ? 10.188 1.604 7.051 1 84.5 89 HIS A O 1
ATOM 673 N N . GLN A 1 90 ? 9.852 3.096 8.492 1 63.72 90 GLN A N 1
ATOM 674 C CA . GLN A 1 90 ? 10.773 4 7.812 1 63.72 90 GLN A CA 1
ATOM 675 C C . GLN A 1 90 ? 12.227 3.615 8.086 1 63.72 90 GLN A C 1
ATOM 677 O O . GLN A 1 90 ? 12.57 3.24 9.211 1 63.72 90 GLN A O 1
ATOM 682 N N . SER A 1 91 ? 12.984 3.088 7.094 1 53.38 91 SER A N 1
ATOM 683 C CA . SER A 1 91 ? 14.43 2.955 7.297 1 53.38 91 SER A CA 1
ATOM 684 C C . SER A 1 91 ? 15.055 4.285 7.688 1 53.38 91 SER A C 1
ATOM 686 O O . SER A 1 91 ? 15.195 5.184 6.855 1 53.38 91 SER A O 1
ATOM 688 N N . GLY A 1 92 ? 14.578 5.277 8.242 1 38.28 92 GLY A N 1
ATOM 689 C CA . GLY A 1 92 ? 15.438 6.422 8.516 1 38.28 92 GLY A CA 1
ATOM 690 C C . GLY A 1 92 ? 16.812 6.027 9.031 1 38.28 92 GLY A C 1
ATOM 691 O O . GLY A 1 92 ? 16.953 4.988 9.68 1 38.28 92 GLY A O 1
ATOM 692 N N . LEU A 1 93 ? 17.859 6.469 8.195 1 32.84 93 LEU A N 1
ATOM 693 C CA . LEU A 1 93 ? 19.25 6.742 8.547 1 32.84 93 LEU A CA 1
ATOM 694 C C . LEU A 1 93 ? 19.359 7.398 9.914 1 32.84 93 LEU A C 1
ATOM 696 O O . LEU A 1 93 ? 18.906 8.539 10.102 1 32.84 93 LEU A O 1
ATOM 700 N N . LEU A 1 94 ? 18.906 7 11.094 1 29.44 94 LEU A N 1
ATOM 701 C CA . LEU A 1 94 ? 19.719 7.586 12.156 1 29.44 94 LEU A CA 1
ATOM 702 C C . LEU A 1 94 ? 21.156 7.766 11.711 1 29.44 94 LEU A C 1
ATOM 704 O O . LEU A 1 94 ? 21.781 6.828 11.203 1 29.44 94 LEU A O 1
ATOM 708 N N . SER A 1 95 ? 21.5 9.047 11.117 1 25.36 95 SER A N 1
ATOM 709 C CA . SER A 1 95 ? 22.844 9.406 11.547 1 25.36 95 SER A CA 1
ATOM 710 C C . SER A 1 95 ? 23.031 9.156 13.039 1 25.36 95 SER A C 1
ATOM 712 O O . SER A 1 95 ? 22.078 9.258 13.82 1 25.36 95 SER A O 1
ATOM 714 N N . MET B 1 1 ? 9.242 -8.438 -9.75 1 39.12 1 MET B N 1
ATOM 715 C CA . MET B 1 1 ? 7.809 -8.578 -9.992 1 39.12 1 MET B CA 1
ATOM 716 C C . MET B 1 1 ? 7.137 -7.215 -10.109 1 39.12 1 MET B C 1
ATOM 718 O O . MET B 1 1 ? 6.977 -6.508 -9.117 1 39.12 1 MET B O 1
ATOM 722 N N . ASP B 1 2 ? 6.93 -6.66 -11.375 1 62.72 2 ASP B N 1
ATOM 723 C CA . ASP B 1 2 ? 6.129 -5.641 -12.039 1 62.72 2 ASP B CA 1
ATOM 724 C C . ASP B 1 2 ? 4.637 -5.934 -11.898 1 62.72 2 ASP B C 1
ATOM 726 O O . ASP B 1 2 ? 4.219 -7.094 -11.961 1 62.72 2 ASP B O 1
ATOM 730 N N . GLY B 1 3 ? 3.883 -5.09 -11.016 1 83.56 3 GLY B N 1
ATOM 731 C CA . GLY B 1 3 ? 2.445 -5.301 -11.047 1 83.56 3 GLY B CA 1
ATOM 732 C C . GLY B 1 3 ? 1.791 -5.168 -9.688 1 83.56 3 GLY B C 1
ATOM 733 O O . GLY B 1 3 ? 0.613 -5.488 -9.523 1 83.56 3 GLY B O 1
ATOM 734 N N . LYS B 1 4 ? 2.652 -4.832 -8.82 1 91.31 4 LYS B N 1
ATOM 735 C CA . LYS B 1 4 ? 2.047 -4.625 -7.508 1 91.31 4 LYS B CA 1
ATOM 736 C C . LYS B 1 4 ? 1.386 -3.254 -7.422 1 91.31 4 LYS B C 1
ATOM 738 O O . LYS B 1 4 ? 1.852 -2.293 -8.039 1 91.31 4 LYS B O 1
ATOM 743 N N . ILE B 1 5 ? 0.303 -3.271 -6.719 1 95.75 5 ILE B N 1
ATOM 744 C CA . ILE B 1 5 ? -0.411 -2.035 -6.422 1 95.75 5 ILE B CA 1
ATOM 745 C C . ILE B 1 5 ? -0.5 -1.843 -4.906 1 95.75 5 ILE B C 1
ATOM 747 O O . ILE B 1 5 ? -0.688 -2.809 -4.164 1 95.75 5 ILE B O 1
ATOM 751 N N . GLY B 1 6 ? -0.301 -0.636 -4.484 1 96.94 6 GLY B N 1
ATOM 752 C CA . GLY B 1 6 ? -0.349 -0.296 -3.07 1 96.94 6 GLY B CA 1
ATOM 753 C C . GLY B 1 6 ? -1.197 0.928 -2.779 1 96.94 6 GLY B C 1
ATOM 754 O O . GLY B 1 6 ? -1.108 1.934 -3.488 1 96.94 6 GLY B O 1
ATOM 755 N N . THR B 1 7 ? -2.059 0.834 -1.81 1 98 7 THR B N 1
ATOM 756 C CA . THR B 1 7 ? -2.75 1.996 -1.263 1 98 7 THR B CA 1
ATOM 757 C C . THR B 1 7 ? -2.068 2.479 0.015 1 98 7 THR B C 1
ATOM 759 O O . THR B 1 7 ? -1.83 1.689 0.932 1 98 7 THR B O 1
ATOM 762 N N . VAL B 1 8 ? -1.837 3.775 0.053 1 97.94 8 VAL B N 1
ATOM 763 C CA . VAL B 1 8 ? -1.029 4.344 1.125 1 97.94 8 VAL B CA 1
ATOM 764 C C . VAL B 1 8 ? -1.91 5.188 2.045 1 97.94 8 VAL B C 1
ATOM 766 O O . VAL B 1 8 ? -2.762 5.945 1.576 1 97.94 8 VAL B O 1
ATOM 769 N N . GLY B 1 9 ? -1.769 5.016 3.289 1 97.81 9 GLY B N 1
ATOM 770 C CA . GLY B 1 9 ? -2.338 5.84 4.344 1 97.81 9 GLY B CA 1
ATOM 771 C C . GLY B 1 9 ? -1.442 5.945 5.566 1 97.81 9 GLY B C 1
ATOM 772 O O . GLY B 1 9 ? -0.251 5.637 5.496 1 97.81 9 GLY B O 1
ATOM 773 N N . ILE B 1 10 ? -1.955 6.465 6.602 1 96.25 10 ILE B N 1
ATOM 774 C CA . ILE B 1 10 ? -1.193 6.527 7.844 1 96.25 10 ILE B CA 1
ATOM 775 C C . ILE B 1 10 ? -1.955 5.809 8.953 1 96.25 10 ILE B C 1
ATOM 777 O O . ILE B 1 10 ? -3.17 5.621 8.859 1 96.25 10 ILE B O 1
ATOM 781 N N . THR B 1 11 ? -1.236 5.371 9.914 1 95.62 11 THR B N 1
ATOM 782 C CA . THR B 1 11 ? -1.806 4.586 11 1 95.62 11 THR B CA 1
ATOM 783 C C . THR B 1 11 ? -2.586 5.477 11.961 1 95.62 11 THR B C 1
ATOM 785 O O . THR B 1 11 ? -2.461 6.703 11.922 1 95.62 11 THR B O 1
ATOM 788 N N . ASP B 1 12 ? -3.396 4.781 12.75 1 95.94 12 ASP B N 1
ATOM 789 C CA . ASP B 1 12 ? -4.105 5.477 13.812 1 95.94 12 ASP B CA 1
ATOM 790 C C . ASP B 1 12 ? -3.133 6.191 14.75 1 95.94 12 ASP B C 1
ATOM 792 O O . ASP B 1 12 ? -3.369 7.336 15.148 1 95.94 12 ASP B O 1
ATOM 796 N N . TYR B 1 13 ? -2.055 5.559 15.055 1 94 13 TYR B N 1
ATOM 797 C CA . TYR B 1 13 ? -1.031 6.152 15.914 1 94 13 TYR B CA 1
ATOM 798 C C . TYR B 1 13 ? -0.466 7.422 15.289 1 94 13 TYR B C 1
ATOM 800 O O . TYR B 1 13 ? -0.283 8.43 15.969 1 94 13 TYR B O 1
ATOM 808 N N . ALA B 1 14 ? -0.193 7.391 14.039 1 93 14 ALA B N 1
ATOM 809 C CA . ALA B 1 14 ? 0.424 8.523 13.344 1 93 14 ALA B CA 1
ATOM 810 C C . ALA B 1 14 ? -0.506 9.727 13.328 1 93 14 ALA B C 1
ATOM 812 O O . ALA B 1 14 ? -0.083 10.852 13.625 1 93 14 ALA B O 1
ATOM 813 N N . GLN B 1 15 ? -1.79 9.5 12.922 1 95.06 15 GLN B N 1
ATOM 814 C CA . GLN B 1 15 ? -2.686 10.656 12.867 1 95.06 15 GLN B CA 1
ATOM 815 C C . GLN B 1 15 ? -2.914 11.242 14.258 1 95.06 15 GLN B C 1
ATOM 817 O O . GLN B 1 15 ? -3.045 12.453 14.414 1 95.06 15 GLN B O 1
ATOM 822 N N . GLU B 1 16 ? -3.041 10.461 15.281 1 95.25 16 GLU B N 1
ATOM 823 C CA . GLU B 1 16 ? -3.168 10.953 16.656 1 95.25 16 GLU B CA 1
ATOM 824 C C . GLU B 1 16 ? -1.968 11.805 17.047 1 95.25 16 GLU B C 1
ATOM 826 O O . GLU B 1 16 ? -2.125 12.852 17.688 1 95.25 16 GLU B O 1
ATOM 831 N N . ALA B 1 17 ? -0.756 11.32 16.719 1 93.62 17 ALA B N 1
ATOM 832 C CA . ALA B 1 17 ? 0.466 12.055 17.031 1 93.62 17 ALA B CA 1
ATOM 833 C C . ALA B 1 17 ? 0.481 13.422 16.359 1 93.62 17 ALA B C 1
ATOM 835 O O . ALA B 1 17 ? 1 14.391 16.922 1 93.62 17 ALA B O 1
ATOM 836 N N . LEU B 1 18 ? -0.03 13.5 15.188 1 94.19 18 LEU B N 1
ATOM 837 C CA . LEU B 1 18 ? -0.102 14.766 14.461 1 94.19 18 LEU B CA 1
ATOM 838 C C . LEU B 1 18 ? -1.161 15.68 15.07 1 94.19 18 LEU B C 1
ATOM 840 O O . LEU B 1 18 ? -1.019 16.906 15.047 1 94.19 18 LEU B O 1
ATOM 844 N N . GLY B 1 19 ? -2.219 15.07 15.562 1 96.5 19 GLY B N 1
ATOM 845 C CA . GLY B 1 19 ? -3.377 15.82 16.016 1 96.5 19 GLY B CA 1
ATOM 846 C C . GLY B 1 19 ? -4.367 16.109 14.906 1 96.5 19 GLY B C 1
ATOM 847 O O . GLY B 1 19 ? -4.492 15.336 13.953 1 96.5 19 GLY B O 1
ATOM 848 N N . ASP B 1 20 ? -5.145 17.219 15.117 1 97.62 20 ASP B N 1
ATOM 849 C CA . ASP B 1 20 ? -6.156 17.562 14.117 1 97.62 20 ASP B CA 1
ATOM 850 C C . ASP B 1 20 ? -5.508 17.984 12.805 1 97.62 20 ASP B C 1
ATOM 852 O O . ASP B 1 20 ? -4.816 19 12.742 1 97.62 20 ASP B O 1
ATOM 856 N N . ILE B 1 21 ? -5.746 17.203 11.828 1 98.12 21 ILE B N 1
ATOM 857 C CA . ILE B 1 21 ? -5.191 17.531 10.523 1 98.12 21 ILE B CA 1
ATOM 858 C C . ILE B 1 21 ? -6.059 18.578 9.836 1 98.12 21 ILE B C 1
ATOM 860 O O . ILE B 1 21 ? -7.277 18.422 9.734 1 98.12 21 ILE B O 1
ATOM 864 N N . VAL B 1 22 ? -5.438 19.609 9.367 1 98.44 22 VAL B N 1
ATOM 865 C CA . VAL B 1 22 ? -6.203 20.734 8.859 1 98.44 22 VAL B CA 1
ATOM 866 C C . VAL B 1 22 ? -5.902 20.938 7.375 1 98.44 22 VAL B C 1
ATOM 868 O O . VAL B 1 22 ? -6.633 21.641 6.676 1 98.44 22 VAL B O 1
ATOM 871 N N . TYR B 1 23 ? -4.836 20.453 6.871 1 98.62 23 TYR B N 1
ATOM 872 C CA . TYR B 1 23 ? -4.461 20.578 5.469 1 98.62 23 TYR B CA 1
ATOM 873 C C . TYR B 1 23 ? -3.754 19.312 4.984 1 98.62 23 TYR B C 1
ATOM 875 O O . TYR B 1 23 ? -2.988 18.688 5.73 1 98.62 23 TYR B O 1
ATOM 883 N N . ALA B 1 24 ? -4.016 18.969 3.754 1 98.69 24 ALA B N 1
ATOM 884 C CA . ALA B 1 24 ? -3.379 17.828 3.102 1 98.69 24 ALA B CA 1
ATOM 885 C C . ALA B 1 24 ? -3.037 18.141 1.648 1 98.69 24 ALA B C 1
ATOM 887 O O . ALA B 1 24 ? -3.893 18.609 0.89 1 98.69 24 ALA B O 1
ATOM 888 N N . GLN B 1 25 ? -1.812 17.969 1.346 1 98.69 25 GLN B N 1
ATOM 889 C CA . GLN B 1 25 ? -1.347 17.984 -0.037 1 98.69 25 GLN B CA 1
ATOM 890 C C . GLN B 1 25 ? -0.929 16.594 -0.497 1 98.69 25 GLN B C 1
ATOM 892 O O . GLN B 1 25 ? 0.016 16.016 0.041 1 98.69 25 GLN B O 1
ATOM 897 N N . LEU B 1 26 ? -1.653 16.078 -1.449 1 98.81 26 LEU B N 1
ATOM 898 C CA . LEU B 1 26 ? -1.364 14.75 -1.964 1 98.81 26 LEU B CA 1
ATOM 899 C C . LEU B 1 26 ? -0.65 14.828 -3.309 1 98.81 26 LEU B C 1
ATOM 901 O O . LEU B 1 26 ? -0.611 15.891 -3.934 1 98.81 26 LEU B O 1
ATOM 905 N N . PRO B 1 27 ? 0.026 13.727 -3.67 1 98.69 27 PRO B N 1
ATOM 906 C CA . PRO B 1 27 ? 0.656 13.742 -4.992 1 98.69 27 PRO B CA 1
ATOM 907 C C . PRO B 1 27 ? -0.36 13.828 -6.129 1 98.69 27 PRO B C 1
ATOM 909 O O . PRO B 1 27 ? -1.566 13.734 -5.891 1 98.69 27 PRO B O 1
ATOM 912 N N . GLU B 1 28 ? 0.216 14.039 -7.332 1 98.56 28 GLU B N 1
ATOM 913 C CA . GLU B 1 28 ? -0.653 14.109 -8.508 1 98.56 28 GLU B CA 1
ATOM 914 C C . GLU B 1 28 ? -0.748 12.758 -9.203 1 98.56 28 GLU B C 1
ATOM 916 O O . GLU B 1 28 ? 0.25 12.047 -9.328 1 98.56 28 GLU B O 1
ATOM 921 N N . VAL B 1 29 ? -1.958 12.508 -9.688 1 98.62 29 VAL B N 1
ATOM 922 C CA . VAL B 1 29 ? -2.135 11.297 -10.484 1 98.62 29 VAL B CA 1
ATOM 923 C C . VAL B 1 29 ? -1.192 11.32 -11.68 1 98.62 29 VAL B C 1
ATOM 925 O O . VAL B 1 29 ? -0.952 12.383 -12.266 1 98.62 29 VAL B O 1
ATOM 928 N N . ASP B 1 30 ? -0.593 10.203 -11.961 1 98.62 30 ASP B N 1
ATOM 929 C CA . ASP B 1 30 ? 0.271 9.945 -13.109 1 98.62 30 ASP B CA 1
ATOM 930 C C . ASP B 1 30 ? 1.699 10.414 -12.836 1 98.62 30 ASP B C 1
ATOM 932 O O . ASP B 1 30 ? 2.594 10.203 -13.664 1 98.62 30 ASP B O 1
ATOM 936 N N . SER B 1 31 ? 1.957 11.055 -11.695 1 98.56 31 SER B N 1
ATOM 937 C CA . SER B 1 31 ? 3.324 11.406 -11.328 1 98.56 31 SER B CA 1
ATOM 938 C C . SER B 1 31 ? 4.129 10.172 -10.938 1 98.56 31 SER B C 1
ATOM 940 O O . SER B 1 31 ? 3.594 9.242 -10.336 1 98.56 31 SER B O 1
ATOM 942 N N . GLU B 1 32 ? 5.426 10.195 -11.305 1 97.94 32 GLU B N 1
ATOM 943 C CA . GLU B 1 32 ? 6.363 9.141 -10.93 1 97.94 32 GLU B CA 1
ATOM 944 C C . GLU B 1 32 ? 7.309 9.609 -9.828 1 97.94 32 GLU B C 1
ATOM 946 O O . GLU B 1 32 ? 7.77 10.75 -9.836 1 97.94 32 GLU B O 1
ATOM 951 N N . TYR B 1 33 ? 7.562 8.719 -8.859 1 96.25 33 TYR B N 1
ATOM 952 C CA . TYR B 1 33 ? 8.461 8.992 -7.742 1 96.25 33 TYR B CA 1
ATOM 953 C C . TYR B 1 33 ? 9.43 7.832 -7.531 1 96.25 33 TYR B C 1
ATOM 955 O O . TYR B 1 33 ? 9.109 6.68 -7.836 1 96.25 33 TYR B O 1
ATOM 963 N N . GLU B 1 34 ? 10.648 8.156 -7.043 1 95.12 34 GLU B N 1
ATOM 964 C CA . GLU B 1 34 ? 11.523 7.152 -6.449 1 95.12 34 GLU B CA 1
ATOM 965 C C . GLU B 1 34 ? 11.195 6.938 -4.973 1 95.12 34 GLU B C 1
ATOM 967 O O . GLU B 1 34 ? 10.609 7.809 -4.328 1 95.12 34 GLU B O 1
ATOM 972 N N . GLN B 1 35 ? 11.555 5.738 -4.531 1 92.06 35 GLN B N 1
ATOM 973 C CA . GLN B 1 35 ? 11.398 5.5 -3.1 1 92.06 35 GLN B CA 1
ATOM 974 C C . GLN B 1 35 ? 12.039 6.617 -2.283 1 92.06 35 GLN B C 1
ATOM 976 O O . GLN B 1 35 ? 13.148 7.055 -2.584 1 92.06 35 GLN B O 1
ATOM 981 N N . MET B 1 36 ? 11.305 7.184 -1.34 1 93.25 36 MET B N 1
ATOM 982 C CA . MET B 1 36 ? 11.734 8.164 -0.345 1 93.25 36 MET B CA 1
ATOM 983 C C . MET B 1 36 ? 11.711 9.57 -0.925 1 93.25 36 MET B C 1
ATOM 985 O O . MET B 1 36 ? 12.109 10.531 -0.256 1 93.25 36 MET B O 1
ATOM 989 N N . ASP B 1 37 ? 11.305 9.703 -2.174 1 94.94 37 ASP B N 1
ATOM 990 C CA . ASP B 1 37 ? 11.031 11.055 -2.66 1 94.94 37 ASP B CA 1
ATOM 991 C C . ASP B 1 37 ? 9.914 11.711 -1.857 1 94.94 37 ASP B C 1
ATOM 993 O O . ASP B 1 37 ? 8.922 11.062 -1.513 1 94.94 37 ASP B O 1
ATOM 997 N N . GLU B 1 38 ? 10.031 12.953 -1.632 1 96.31 38 GLU B N 1
ATOM 998 C CA . GLU B 1 38 ? 8.914 13.727 -1.09 1 96.31 38 GLU B CA 1
ATOM 999 C C . GLU B 1 38 ? 7.785 13.852 -2.107 1 96.31 38 GLU B C 1
ATOM 1001 O O . GLU B 1 38 ? 8.023 14.172 -3.271 1 96.31 38 GLU B O 1
ATOM 1006 N N . CYS B 1 39 ? 6.516 13.625 -1.636 1 97.44 39 CYS B N 1
ATOM 1007 C CA . CYS B 1 39 ? 5.445 13.609 -2.627 1 97.44 39 CYS B CA 1
ATOM 1008 C C . CYS B 1 39 ? 4.203 14.312 -2.096 1 97.44 39 CYS B C 1
ATOM 1010 O O . CYS B 1 39 ? 3.137 14.242 -2.707 1 97.44 39 CYS B O 1
A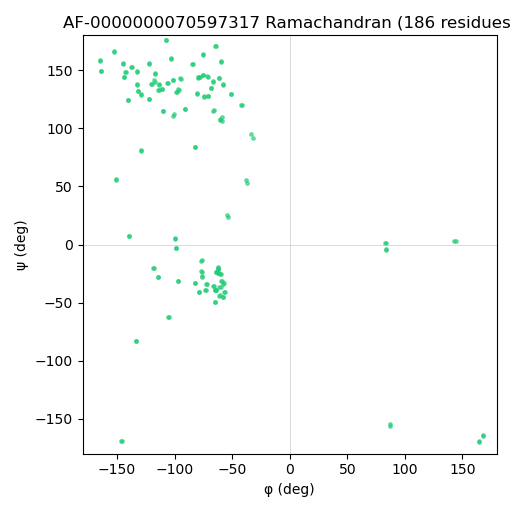TOM 1012 N N . GLY B 1 40 ? 4.203 14.961 -0.966 1 97.62 40 GLY B N 1
ATOM 1013 C CA . GLY B 1 40 ? 3.104 15.68 -0.35 1 97.62 40 GLY B CA 1
ATOM 1014 C C . GLY B 1 40 ? 3.375 16.062 1.093 1 97.62 40 GLY B C 1
ATOM 1015 O O . GLY B 1 40 ? 4.523 16.047 1.54 1 97.62 40 GLY B O 1
ATOM 1016 N N . ALA B 1 41 ? 2.268 16.406 1.723 1 97.56 41 ALA B N 1
ATOM 1017 C CA . ALA B 1 41 ? 2.424 16.797 3.119 1 97.56 41 ALA B CA 1
ATOM 1018 C C . ALA B 1 41 ? 1.081 16.781 3.846 1 97.56 41 ALA B C 1
ATOM 1020 O O . ALA B 1 41 ? 0.03 16.953 3.223 1 97.56 41 ALA B O 1
ATOM 1021 N N . LEU B 1 42 ? 1.145 16.5 5.102 1 97.69 42 LEU B N 1
ATOM 1022 C CA . LEU B 1 42 ? 0.03 16.703 6.02 1 97.69 42 LEU B CA 1
ATOM 1023 C C . LEU B 1 42 ? 0.358 17.781 7.043 1 97.69 42 LEU B C 1
ATOM 1025 O O . LEU B 1 42 ? 1.48 17.844 7.551 1 97.69 42 LEU B O 1
ATOM 1029 N N . GLU B 1 43 ? -0.603 18.609 7.289 1 98.25 43 GLU B N 1
ATOM 1030 C CA . GLU B 1 43 ? -0.424 19.672 8.273 1 98.25 43 GLU B CA 1
ATOM 1031 C C . GLU B 1 43 ? -1.47 19.594 9.383 1 98.25 43 GLU B C 1
ATOM 1033 O O . GLU B 1 43 ? -2.664 19.469 9.102 1 98.25 43 GLU B O 1
ATOM 1038 N N . SER B 1 44 ? -1.028 19.547 10.547 1 97.38 44 SER B N 1
ATOM 1039 C CA . SER B 1 44 ? -1.866 19.688 11.727 1 97.38 44 SER B CA 1
ATOM 1040 C C . SER B 1 44 ? -1.639 21.047 12.406 1 97.38 44 SER B C 1
ATOM 1042 O O . SER B 1 44 ? -0.859 21.859 11.914 1 97.38 44 SER B O 1
ATOM 1044 N N . VAL B 1 45 ? -2.482 21.344 13.539 1 94.38 45 VAL B N 1
ATOM 1045 C CA . VAL B 1 45 ? -2.297 22.578 14.289 1 94.38 45 VAL B CA 1
ATOM 1046 C C . VAL B 1 45 ? -0.891 22.625 14.883 1 94.38 45 VAL B C 1
ATOM 1048 O O . VAL B 1 45 ? -0.29 23.688 15 1 94.38 45 VAL B O 1
ATOM 1051 N N . LYS B 1 46 ? -0.288 21.391 15.102 1 92.88 46 LYS B N 1
ATOM 1052 C CA . LYS B 1 46 ? 0.963 21.312 15.852 1 92.88 46 LYS B CA 1
ATOM 1053 C C . LYS B 1 46 ? 2.164 21.25 14.914 1 92.88 46 LYS B C 1
ATOM 1055 O O . LYS B 1 46 ? 3.258 21.703 15.266 1 92.88 46 LYS B O 1
ATOM 1060 N N . ALA B 1 47 ? 1.991 20.688 13.805 1 91.44 47 ALA B N 1
ATOM 1061 C CA . ALA B 1 47 ? 3.176 20.453 12.984 1 91.44 47 ALA B CA 1
ATOM 1062 C C . ALA B 1 47 ? 2.787 20.109 11.547 1 91.44 47 ALA B C 1
ATOM 1064 O O . ALA B 1 47 ? 1.63 19.797 11.266 1 91.44 47 ALA B O 1
ATOM 1065 N N . ALA B 1 48 ? 3.793 20.344 10.75 1 94.31 48 ALA B N 1
ATOM 1066 C CA . ALA B 1 48 ? 3.725 19.828 9.383 1 94.31 48 ALA B CA 1
ATOM 1067 C C . ALA B 1 48 ? 4.566 18.562 9.227 1 94.31 48 ALA B C 1
ATOM 1069 O O . ALA B 1 48 ? 5.637 18.453 9.828 1 94.31 48 ALA B O 1
ATOM 1070 N N . SER B 1 49 ? 4.035 17.641 8.453 1 93.81 49 SER B N 1
ATOM 1071 C CA . SER B 1 49 ? 4.762 16.406 8.164 1 93.81 49 SER B CA 1
ATOM 1072 C C . SER B 1 49 ? 4.805 16.125 6.664 1 93.81 49 SER B C 1
ATOM 1074 O O . SER B 1 49 ? 3.762 16.047 6.012 1 93.81 49 SER B O 1
ATOM 1076 N N . GLU B 1 50 ? 5.969 15.898 6.195 1 95.25 50 GLU B N 1
ATOM 1077 C CA . GLU B 1 50 ? 6.129 15.57 4.781 1 95.25 50 GLU B CA 1
ATOM 1078 C C . GLU B 1 50 ? 5.75 14.117 4.504 1 95.25 50 GLU B C 1
ATOM 1080 O O . GLU B 1 50 ? 5.98 13.234 5.34 1 95.25 50 GLU B O 1
ATOM 1085 N N . LEU B 1 51 ? 5.16 13.953 3.338 1 95.44 51 LEU B N 1
ATOM 1086 C CA . LEU B 1 51 ? 4.879 12.609 2.855 1 95.44 51 LEU B CA 1
ATOM 1087 C C . LEU B 1 51 ? 5.973 12.133 1.903 1 95.44 51 LEU B C 1
ATOM 1089 O O . LEU B 1 51 ? 6.367 12.867 0.993 1 95.44 51 LEU B O 1
ATOM 1093 N N . TYR B 1 52 ? 6.41 10.906 2.148 1 95.19 52 TYR B N 1
ATOM 1094 C CA . TYR B 1 52 ? 7.41 10.305 1.274 1 95.19 52 TYR B CA 1
ATOM 1095 C C . TYR B 1 52 ? 6.848 9.062 0.583 1 95.19 52 TYR B C 1
ATOM 1097 O O . TYR B 1 52 ? 6.09 8.297 1.185 1 95.19 52 TYR B O 1
ATOM 1105 N N . CYS B 1 53 ? 7.328 8.867 -0.618 1 95.44 53 CYS B N 1
ATOM 1106 C CA . CYS B 1 53 ? 6.875 7.691 -1.344 1 95.44 53 CYS B CA 1
ATOM 1107 C C . CYS B 1 53 ? 7.523 6.426 -0.792 1 95.44 53 CYS B C 1
ATOM 1109 O O . CYS B 1 53 ? 8.75 6.34 -0.702 1 95.44 53 CYS B O 1
ATOM 1111 N N . PRO B 1 54 ? 6.715 5.438 -0.454 1 93.44 54 PRO B N 1
ATOM 1112 C CA . PRO B 1 54 ? 7.293 4.273 0.219 1 93.44 54 PRO B CA 1
ATOM 1113 C C . PRO B 1 54 ? 8.031 3.344 -0.74 1 93.44 54 PRO B C 1
ATOM 1115 O O . PRO B 1 54 ? 8.875 2.551 -0.312 1 93.44 54 PRO B O 1
ATOM 1118 N N . VAL B 1 55 ? 7.711 3.379 -2.027 1 92.81 55 VAL B N 1
ATOM 1119 C CA . VAL B 1 55 ? 8.359 2.605 -3.082 1 92.81 55 VAL B CA 1
ATOM 1120 C C . VAL B 1 55 ? 8.406 3.424 -4.371 1 92.81 55 VAL B C 1
ATOM 1122 O O . VAL B 1 55 ? 7.594 4.332 -4.566 1 92.81 55 VAL B O 1
ATOM 1125 N N . SER B 1 56 ? 9.359 3.066 -5.168 1 94.62 56 SER B N 1
ATOM 1126 C CA . SER B 1 56 ? 9.367 3.705 -6.48 1 94.62 56 SER B CA 1
ATOM 1127 C C . SER B 1 56 ? 8.164 3.285 -7.309 1 94.62 56 SER B C 1
ATOM 1129 O O . SER B 1 56 ? 7.777 2.113 -7.312 1 94.62 56 SER B O 1
ATOM 1131 N N . GLY B 1 57 ? 7.57 4.223 -8.039 1 95.88 57 GLY B N 1
ATOM 1132 C CA . GLY B 1 57 ? 6.422 3.865 -8.859 1 95.88 57 GLY B CA 1
ATOM 1133 C C . GLY B 1 57 ? 5.633 5.066 -9.336 1 95.88 57 GLY B C 1
ATOM 1134 O O . GLY B 1 57 ? 6.117 6.199 -9.273 1 95.88 57 GLY B O 1
ATOM 1135 N N . LYS B 1 58 ? 4.496 4.82 -9.898 1 97.19 58 LYS B N 1
ATOM 1136 C CA . LYS B 1 58 ? 3.613 5.836 -10.461 1 97.19 58 LYS B CA 1
ATOM 1137 C C . LYS B 1 58 ? 2.311 5.934 -9.68 1 97.19 58 LYS B C 1
ATOM 1139 O O . LYS B 1 58 ? 1.666 4.922 -9.398 1 97.19 58 LYS B O 1
ATOM 1144 N N . VAL B 1 59 ? 1.891 7.195 -9.352 1 98.31 59 VAL B N 1
ATOM 1145 C CA . VAL B 1 59 ? 0.622 7.43 -8.672 1 98.31 59 VAL B CA 1
ATOM 1146 C C . VAL B 1 59 ? -0.537 7.164 -9.625 1 98.31 59 VAL B C 1
ATOM 1148 O O . VAL B 1 59 ? -0.573 7.703 -10.734 1 98.31 59 VAL B O 1
ATOM 1151 N N . THR B 1 60 ? -1.489 6.316 -9.164 1 97.94 60 THR B N 1
ATOM 1152 C CA . THR B 1 60 ? -2.562 5.953 -10.078 1 97.94 60 THR B CA 1
ATOM 1153 C C . THR B 1 60 ? -3.902 6.492 -9.586 1 97.94 60 THR B C 1
ATOM 1155 O O . THR B 1 60 ? -4.84 6.645 -10.375 1 97.94 60 THR B O 1
ATOM 1158 N N . GLU B 1 61 ? -4.133 6.688 -8.359 1 98.38 61 GLU B N 1
ATOM 1159 C CA . GLU B 1 61 ? -5.328 7.281 -7.762 1 98.38 61 GLU B CA 1
ATOM 1160 C C . GLU B 1 61 ? -4.965 8.164 -6.566 1 98.38 61 GLU B C 1
ATOM 1162 O O . GLU B 1 61 ? -4.023 7.859 -5.828 1 98.38 61 GLU B O 1
ATOM 1167 N N . VAL B 1 62 ? -5.723 9.18 -6.352 1 98.81 62 VAL B N 1
ATOM 1168 C CA . VAL B 1 62 ? -5.57 10.062 -5.195 1 98.81 62 VAL B CA 1
ATOM 1169 C C . VAL B 1 62 ? -6.934 10.289 -4.543 1 98.81 62 VAL B C 1
ATOM 1171 O O . VAL B 1 62 ? -7.945 10.414 -5.23 1 98.81 62 VAL B O 1
ATOM 1174 N N . ASN B 1 63 ? -6.953 10.258 -3.219 1 98.81 63 ASN B N 1
ATOM 1175 C CA . ASN B 1 63 ? -8.18 10.555 -2.484 1 98.81 63 ASN B CA 1
ATOM 1176 C C . ASN B 1 63 ? -8.391 12.062 -2.326 1 98.81 63 ASN B C 1
ATOM 1178 O O . ASN B 1 63 ? -8.094 12.625 -1.271 1 98.81 63 ASN B O 1
ATOM 1182 N N . SER B 1 64 ? -8.914 12.648 -3.252 1 98.5 64 SER B N 1
ATOM 1183 C CA . SER B 1 64 ? -9.078 14.102 -3.262 1 98.5 64 SER B CA 1
ATOM 1184 C C . SER B 1 64 ? -10.016 14.555 -2.146 1 98.5 64 SER B C 1
ATOM 1186 O O . SER B 1 64 ? -10 15.727 -1.759 1 98.5 64 SER B O 1
ATOM 1188 N N . ALA B 1 65 ? -10.922 13.672 -1.632 1 98.62 65 ALA B N 1
ATOM 1189 C CA . ALA B 1 65 ? -11.82 14.016 -0.539 1 98.62 65 ALA B CA 1
ATOM 1190 C C . ALA B 1 65 ? -11.047 14.469 0.694 1 98.62 65 ALA B C 1
ATOM 1192 O O . ALA B 1 65 ? -11.508 15.328 1.444 1 98.62 65 ALA B O 1
ATOM 1193 N N . VAL B 1 66 ? -9.844 13.875 0.899 1 98.5 66 VAL B N 1
ATOM 1194 C CA . VAL B 1 66 ? -9.094 14.234 2.104 1 98.5 66 VAL B CA 1
ATOM 1195 C C . VAL B 1 66 ? -8.445 15.602 1.921 1 98.5 66 VAL B C 1
ATOM 1197 O O . VAL B 1 66 ? -8.102 16.266 2.9 1 98.5 66 VAL B O 1
ATOM 1200 N N . GLU B 1 67 ? -8.141 16 0.673 1 98.56 67 GLU B N 1
ATOM 1201 C CA . GLU B 1 67 ? -7.656 17.359 0.445 1 98.56 67 GLU B CA 1
ATOM 1202 C C . GLU B 1 67 ? -8.742 18.391 0.744 1 98.56 67 GLU B C 1
ATOM 1204 O O . GLU B 1 67 ? -8.453 19.469 1.269 1 98.56 67 GLU B O 1
ATOM 1209 N N . ASP B 1 68 ? -9.977 18.016 0.426 1 98.5 68 ASP B N 1
ATOM 1210 C CA . ASP B 1 68 ? -11.117 18.906 0.656 1 98.5 68 ASP B CA 1
ATOM 1211 C C . ASP B 1 68 ? -11.539 18.891 2.125 1 98.5 68 ASP B C 1
ATOM 1213 O O . ASP B 1 68 ? -11.969 19.906 2.664 1 98.5 68 ASP B O 1
ATOM 1217 N N . GLN B 1 69 ? -11.523 17.719 2.703 1 98.69 69 GLN B N 1
ATOM 1218 C CA . GLN B 1 69 ? -11.891 17.484 4.094 1 98.69 69 GLN B CA 1
ATOM 1219 C C . GLN B 1 69 ? -10.812 16.688 4.824 1 98.69 69 GLN B C 1
ATOM 1221 O O . GLN B 1 69 ? -10.984 15.5 5.105 1 98.69 69 GLN B O 1
ATOM 1226 N N . PRO B 1 70 ? -9.781 17.391 5.238 1 98.56 70 PRO B N 1
ATOM 1227 C CA . PRO B 1 70 ? -8.633 16.703 5.824 1 98.56 70 PRO B CA 1
ATOM 1228 C C . PRO B 1 70 ? -8.984 15.938 7.098 1 98.56 70 PRO B C 1
ATOM 1230 O O . PRO B 1 70 ? -8.32 14.961 7.438 1 98.56 70 PRO B O 1
ATOM 1233 N N . ALA B 1 71 ? -10.109 16.297 7.781 1 98.5 71 ALA B N 1
ATOM 1234 C CA . ALA B 1 71 ? -10.531 15.648 9.023 1 98.5 71 ALA B CA 1
ATOM 1235 C C . ALA B 1 71 ? -10.836 14.172 8.797 1 98.5 71 ALA B C 1
ATOM 1237 O O . ALA B 1 71 ? -10.867 13.383 9.75 1 98.5 71 ALA B O 1
ATOM 1238 N N . LEU B 1 72 ? -11.078 13.742 7.59 1 98.75 72 LEU B N 1
ATOM 1239 C CA . LEU B 1 72 ? -11.344 12.344 7.254 1 98.75 72 LEU B CA 1
ATOM 1240 C C . LEU B 1 72 ? -10.164 11.461 7.656 1 98.75 72 LEU B C 1
ATOM 1242 O O . LEU B 1 72 ? -10.352 10.297 8.008 1 98.75 72 LEU B O 1
ATOM 1246 N N . ILE B 1 73 ? -8.961 12.039 7.598 1 98.19 73 ILE B N 1
ATOM 1247 C CA . ILE B 1 73 ? -7.773 11.281 7.969 1 98.19 73 ILE B CA 1
ATOM 1248 C C . ILE B 1 73 ? -7.832 10.922 9.445 1 98.19 73 ILE B C 1
ATOM 1250 O O . ILE B 1 73 ? -7.441 9.812 9.836 1 98.19 73 ILE B O 1
ATOM 1254 N N . ASN B 1 74 ? -8.312 11.859 10.25 1 98.31 74 ASN B N 1
ATOM 1255 C CA . ASN B 1 74 ? -8.469 11.602 11.68 1 98.31 74 ASN B CA 1
ATOM 1256 C C . ASN B 1 74 ? -9.625 10.656 11.953 1 98.31 74 ASN B C 1
ATOM 1258 O O . ASN B 1 74 ? -9.531 9.781 12.82 1 98.31 74 ASN B O 1
ATOM 1262 N N . GLN B 1 75 ? -10.68 10.766 11.281 1 98.19 75 GLN B N 1
ATOM 1263 C CA . GLN B 1 75 ? -11.953 10.109 11.586 1 98.19 75 GLN B CA 1
ATOM 1264 C C . GLN B 1 75 ? -11.969 8.672 11.078 1 98.19 75 GLN B C 1
ATOM 1266 O O . GLN B 1 75 ? -12.648 7.816 11.648 1 98.19 75 GLN B O 1
ATOM 1271 N N . SER B 1 76 ? -11.3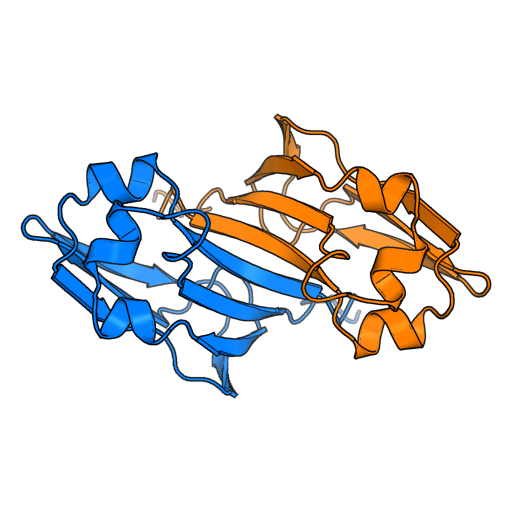44 8.352 10.008 1 97.94 76 SER B N 1
ATOM 1272 C CA . SER B 1 76 ? -11.438 7.086 9.289 1 97.94 76 SER B CA 1
ATOM 1273 C C . SER B 1 76 ? -10.141 6.762 8.562 1 97.94 76 SER B C 1
ATOM 1275 O O . SER B 1 76 ? -10.141 6.5 7.355 1 97.94 76 SER B O 1
ATOM 1277 N N . CYS B 1 77 ? -9 6.727 9.312 1 96.44 77 CYS B N 1
ATOM 1278 C CA . CYS B 1 77 ? -7.668 6.676 8.719 1 96.44 77 CYS B CA 1
ATOM 1279 C C . CYS B 1 77 ? -7.488 5.406 7.895 1 96.44 77 CYS B C 1
ATOM 1281 O O . CYS B 1 77 ? -6.727 5.395 6.926 1 96.44 77 CYS B O 1
ATOM 1283 N N . TYR B 1 78 ? -8.219 4.285 8.141 1 95.38 78 TYR B N 1
ATOM 1284 C CA . TYR B 1 78 ? -7.98 3.016 7.457 1 95.38 78 TYR B CA 1
ATOM 1285 C C . TYR B 1 78 ? -8.969 2.816 6.312 1 95.38 78 TYR B C 1
ATOM 1287 O O . TYR B 1 78 ? -8.906 1.814 5.598 1 95.38 78 TYR B O 1
ATOM 1295 N N . ASP B 1 79 ? -9.891 3.762 6.156 1 95.69 79 ASP B N 1
ATOM 1296 C CA . ASP B 1 79 ? -10.906 3.631 5.121 1 95.69 79 ASP B CA 1
ATOM 1297 C C . ASP B 1 79 ? -11.055 4.93 4.332 1 95.69 79 ASP B C 1
ATOM 1299 O O . ASP B 1 79 ? -10.336 5.156 3.355 1 95.69 79 ASP B O 1
ATOM 1303 N N . LYS B 1 80 ? -11.82 5.898 4.805 1 97.94 80 LYS B N 1
ATOM 1304 C CA . LYS B 1 80 ? -12.102 7.133 4.078 1 97.94 80 LYS B CA 1
ATOM 1305 C C . LYS B 1 80 ? -10.914 8.086 4.125 1 97.94 80 LYS B C 1
ATOM 1307 O O . LYS B 1 80 ? -10.844 9.047 3.355 1 97.94 80 LYS B O 1
ATOM 1312 N N . GLY B 1 81 ? -9.984 7.852 4.957 1 98.44 81 GLY B N 1
ATOM 1313 C CA . GLY B 1 81 ? -8.844 8.734 5.148 1 98.44 81 GLY B CA 1
ATOM 1314 C C . GLY B 1 81 ? -7.598 8.258 4.43 1 98.44 81 GLY B C 1
ATOM 1315 O O . GLY B 1 81 ? -6.52 8.836 4.605 1 98.44 81 GLY B O 1
ATOM 1316 N N . LYS B 1 82 ? -7.688 7.164 3.621 1 98.19 82 LYS B N 1
ATOM 1317 C CA . LYS B 1 82 ? -6.539 6.727 2.826 1 98.19 82 LYS B CA 1
ATOM 1318 C C . LYS B 1 82 ? -6.09 7.824 1.866 1 98.19 82 LYS B C 1
ATOM 1320 O O . LYS B 1 82 ? -6.895 8.656 1.44 1 98.19 82 LYS B O 1
ATOM 1325 N N . LEU B 1 83 ? -4.855 7.77 1.45 1 98.56 83 LEU B N 1
ATOM 1326 C CA . LEU B 1 83 ? -4.301 8.961 0.812 1 98.56 83 LEU B CA 1
ATOM 1327 C C . LEU B 1 83 ? -4.203 8.766 -0.698 1 98.56 83 LEU B C 1
ATOM 1329 O O . LEU B 1 83 ? -4.848 9.492 -1.46 1 98.56 83 LEU B O 1
ATOM 1333 N N . TRP B 1 84 ? -3.414 7.812 -1.155 1 98.56 84 TRP B N 1
ATOM 1334 C CA . TRP B 1 84 ? -3.281 7.609 -2.596 1 98.56 84 TRP B CA 1
ATOM 1335 C C . TRP B 1 84 ? -2.922 6.164 -2.912 1 98.56 84 TRP B C 1
ATOM 1337 O O . TRP B 1 84 ? -2.643 5.375 -2.008 1 98.56 84 TRP B O 1
ATOM 1347 N N . THR B 1 85 ? -3.045 5.77 -4.16 1 98.12 85 THR B N 1
ATOM 1348 C CA . THR B 1 85 ? -2.652 4.469 -4.688 1 98.12 85 THR B CA 1
ATOM 1349 C C . THR B 1 85 ? -1.558 4.617 -5.738 1 98.12 85 THR B C 1
ATOM 1351 O O . THR B 1 85 ? -1.568 5.57 -6.523 1 98.12 85 THR B O 1
ATOM 1354 N N . LEU B 1 86 ? -0.602 3.697 -5.699 1 97.38 86 LEU B N 1
ATOM 1355 C CA . LEU B 1 86 ? 0.44 3.738 -6.723 1 97.38 86 LEU B CA 1
ATOM 1356 C C . LEU B 1 86 ? 0.742 2.34 -7.246 1 97.38 86 LEU B C 1
ATOM 1358 O O . LEU B 1 86 ? 0.518 1.348 -6.547 1 97.38 86 LEU B O 1
ATOM 1362 N N . HIS B 1 87 ? 1.191 2.266 -8.445 1 96.19 87 HIS B N 1
ATOM 1363 C CA . HIS B 1 87 ? 1.781 1.07 -9.039 1 96.19 87 HIS B CA 1
ATOM 1364 C C . HIS B 1 87 ? 3.293 1.041 -8.828 1 96.19 87 HIS B C 1
ATOM 1366 O O . HIS B 1 87 ? 4.008 1.917 -9.32 1 96.19 87 HIS B O 1
ATOM 1372 N N . GLY B 1 88 ? 3.717 0.017 -8.086 1 94.38 88 GLY B N 1
ATOM 1373 C CA . GLY B 1 88 ? 5.137 -0.108 -7.797 1 94.38 88 GLY B CA 1
ATOM 1374 C C . GLY B 1 88 ? 5.941 -0.614 -8.977 1 94.38 88 GLY B C 1
ATOM 1375 O O . GLY B 1 88 ? 5.457 -1.429 -9.766 1 94.38 88 GLY B O 1
ATOM 1376 N N . HIS B 1 89 ? 7.148 -0.073 -9.008 1 84.38 89 HIS B N 1
ATOM 1377 C CA . HIS B 1 89 ? 8.117 -0.586 -9.977 1 84.38 89 HIS B CA 1
ATOM 1378 C C . HIS B 1 89 ? 9.102 -1.544 -9.312 1 84.38 89 HIS B C 1
ATOM 1380 O O . HIS B 1 89 ? 9.492 -1.336 -8.156 1 84.38 89 HIS B O 1
ATOM 1386 N N . GLN B 1 90 ? 9.125 -2.818 -9.586 1 63.38 90 GLN B N 1
ATOM 1387 C CA . GLN B 1 90 ? 10.148 -3.684 -9.016 1 63.38 90 GLN B CA 1
ATOM 1388 C C . GLN B 1 90 ? 11.547 -3.213 -9.406 1 63.38 90 GLN B C 1
ATOM 1390 O O . GLN B 1 90 ? 11.773 -2.801 -10.547 1 63.38 90 GLN B O 1
ATOM 1395 N N . SER B 1 91 ? 12.352 -2.605 -8.484 1 53.12 91 SER B N 1
ATOM 1396 C CA . SER B 1 91 ? 13.758 -2.402 -8.812 1 53.12 91 SER B CA 1
ATOM 1397 C C . SER B 1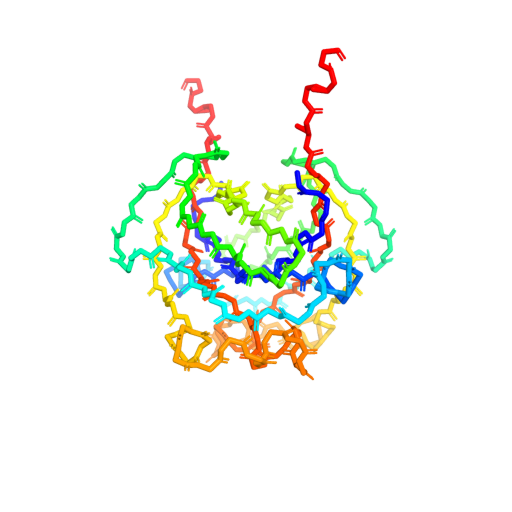 91 ? 14.422 -3.711 -9.227 1 53.12 91 SER B C 1
ATOM 1399 O O . SER B 1 91 ? 14.695 -4.57 -8.383 1 53.12 91 SER B O 1
ATOM 1401 N N . GLY B 1 92 ? 13.969 -4.75 -9.688 1 38.03 92 GLY B N 1
ATOM 1402 C CA . GLY B 1 92 ? 14.875 -5.84 -10.016 1 38.03 92 GLY B CA 1
ATOM 1403 C C . GLY B 1 92 ? 16.141 -5.371 -10.703 1 38.03 92 GLY B C 1
ATOM 1404 O O . GLY B 1 92 ? 16.141 -4.348 -11.391 1 38.03 92 GLY B O 1
ATOM 1405 N N . LEU B 1 93 ? 17.328 -5.691 -9.984 1 32.53 93 LEU B N 1
ATOM 1406 C CA . LEU B 1 93 ? 18.688 -5.898 -10.484 1 32.53 93 LEU B CA 1
ATOM 1407 C C . LEU B 1 93 ? 18.672 -6.625 -11.828 1 32.53 93 LEU B C 1
ATOM 1409 O O . LEU B 1 93 ? 18.328 -7.809 -11.891 1 32.53 93 LEU B O 1
ATOM 1413 N N . LEU B 1 94 ? 18.047 -6.387 -12.945 1 28.91 94 LEU B N 1
ATOM 1414 C CA . LEU B 1 94 ? 18.766 -6.969 -14.07 1 28.91 94 LEU B CA 1
ATOM 1415 C C . LEU B 1 94 ? 20.281 -6.922 -13.836 1 28.91 94 LEU B C 1
ATOM 1417 O O . LEU B 1 94 ? 20.828 -5.875 -13.477 1 28.91 94 LEU B O 1
ATOM 1421 N N . SER B 1 95 ? 20.875 -8.133 -13.258 1 25.03 95 SER B N 1
ATOM 1422 C CA . SER B 1 95 ? 22.188 -8.359 -13.859 1 25.03 95 SER B CA 1
ATOM 1423 C C . SER B 1 95 ? 22.156 -8.133 -15.367 1 25.03 95 SER B C 1
ATOM 1425 O O . SER B 1 95 ? 21.125 -8.359 -16.016 1 25.03 95 SER B O 1
#

InterPro domains:
  IPR000089 Biotin/lipoyl attachment [PS50968] (5-87)
  IPR002930 Glycine cleavage system H-protein [PTHR11715] (1-84)
  IPR011053 Single hybrid motif [SSF51230] (2-86)
  IPR033753 Glycine cleavage system H-protein/Simiate [PF01597] (3-86)
  IPR033753 Glycine cleavage system H-protein/Simiate [cd06848] (2-81)

Radius of gyration: 16.47 Å; Cα contacts (8 Å, |Δi|>4): 475; chains: 2; bounding box: 35×46×34 Å

Solvent-accessible surface area (backbone atoms only — not comparable to full-atom values): 9754 Å² total; per-residue (Å²): 114,72,28,35,28,37,38,37,30,43,31,70,67,39,38,60,72,46,41,64,39,70,41,42,44,72,59,57,70,72,42,72,45,49,55,66,34,78,46,37,32,40,27,27,88,79,43,75,43,78,33,57,32,81,48,28,29,33,30,69,42,61,41,60,64,27,51,77,39,25,52,33,34,68,76,31,26,90,61,74,18,34,43,36,28,30,40,40,52,50,80,67,76,75,124,112,73,28,36,28,37,38,38,30,44,31,70,68,40,38,58,73,46,41,65,38,71,42,43,44,72,59,56,69,71,41,71,45,50,54,66,33,78,47,38,32,42,28,27,87,78,43,76,43,78,33,57,32,81,48,28,28,34,28,69,42,62,41,61,63,27,52,77,40,25,51,33,33,68,75,30,23,90,60,72,18,34,45,35,28,32,39,41,52,50,79,67,76,76,126

Sequence (190 aa):
MDGKIGTVGITDYAQEALGDIVYAQLPEVDSEYEQMDECGALESVKAASELYCPVSGKVTEVNSAVEDQPALINQSCYDKGKLWTLHGHQSGLLSMDGKIGTVGITDYAQEALGDIVYAQLPEVDSEYEQMDECGALESVKAASELYCPVSGKVTEVNSAVEDQPALINQSCYDKGKLWTLHGHQSGLLS

Secondary structure (DSSP, 8-state):
---EEEEEEE-HHHHHHH-SEEEEEPPPTT-EE-TT-EEEEEEESS-EEEEE-SSSEEEEEE-HHHHH-THHHHH-TTTTT--EEEEE-------/---EEEEEEE-HHHHHHH-SEEEEEPPPTT-EE-TT-EEEEEEESS-EEEEE-SSSEEEEEE-HHHHH-THHHHH-TTTTT--EEEEE-------

pLDDT: mean 91.91, std 15.61, range [25.03, 98.81]